Protein AF-A0A7J2SVK0-F1 (afdb_monomer)

Radius of gyration: 18.97 Å; Cα contacts (8 Å, |Δi|>4): 900; chains: 1; bounding box: 49×42×53 Å

Solvent-accessible surface area (backbone atoms only — not comparable to full-atom values): 14070 Å² total; per-residue (Å²): 134,65,89,86,60,82,65,53,47,82,79,39,72,66,38,36,50,38,62,74,46,42,84,60,72,48,79,47,80,38,80,42,81,48,77,46,78,44,65,66,76,54,58,79,72,77,40,63,43,32,45,42,38,37,39,36,33,35,64,59,8,37,37,43,40,37,37,45,41,41,59,31,74,10,74,30,26,35,44,40,36,39,38,39,34,21,42,51,8,40,38,39,37,40,39,39,35,56,30,73,36,91,21,34,31,37,36,29,48,29,37,38,30,23,43,51,8,38,38,22,29,31,40,40,35,40,15,8,45,38,22,34,38,51,32,36,36,40,28,23,34,49,9,40,40,30,35,12,26,32,36,38,14,38,57,80,17,15,31,42,38,37,39,38,38,36,28,61,12,32,50,13,36,38,43,35,40,37,41,26,37,8,31,51,36,1,28,25,37,28,34,30,40,40,37,34,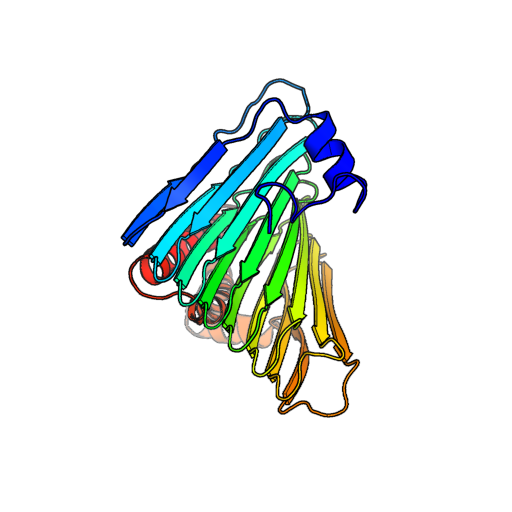35,65,64,15,37,53,17,34,38,39,37,38,20,22,24,34,39,42,68,63,73,29,36,67,43,42,50,60,44,80,45,76,62,45,90,48,59,73,41,80,50,73,43,66,45,80,43,59,83,43,73,64,59,49,48,53,39,34,76,72,72,37,52,71,65,56,32,50,50,53,54,52,46,60,61,42,60,68,23,46,71,33,40,58,76,69,56,32,56,51,47,55,50,53,48,53,54,59,54,50,70,64,61,78,82,114

pLDDT: mean 92.64, std 9.71, range [36.62, 98.88]

Foldseek 3Di:
DDWPPLQPCPPDPLSVVQVVQDPDAAEEEFAAEEEEEAEPDADADQAEAHYEYEYEYAAQHEYEYEYEAEYHQHQEYEEEYEYEYHHLYEYFYEYEYEAAYQHEYEYEYRYEHYALYEYQYEYEYEWHLEYEYEYEYEWAANYEYEAFYEYEYEANTEYAYEYEYEQPAANYEYAYEYEYEFYAQYEYEAEYEYEYDQRHAQYAYEYEYEYEYEHPNGYYYYYYYYHYHYPRYPYDDYYYYYHYCDPVQLVVVVVVVDDSLRSVLVVSVVVQLVRLVSGDDPVSVVSVVSVVVVSVVSNPVD

Sequence (302 aa):
MQPGSLMPAHESRLAAMHYGALGGSTSLIVGGRAYIRASPRAVDCGSVVSRHSVVILEPGAYVDLRVDLEPGSGPLDLSFVELVLGEGSAANVLIGVRAAGPSPSASGLRAALGRGSRLNYALLGSGDRMHRQDDRMVLGPASSLRSGAFLISRRGAGVDRFLGVEHSGEDSSSSASAVGIALDGGYVVVRGLVSIGEGAARSRADFTAGVALLGEGARGHAAPMLEVHTGDVLEARHHSFEAKPGPDQLFYLRSRGLSEPEARDLIITGFAESQLGALEGRLAQEGAGLLRDLVRLIGDDA

Mean predicted aligned error: 4.46 Å

Structure (mmCIF, N/CA/C/O backbone):
data_AF-A0A7J2SVK0-F1
#
_entry.id   AF-A0A7J2SVK0-F1
#
loop_
_atom_site.group_PDB
_atom_site.id
_atom_site.type_symbol
_atom_site.label_atom_id
_atom_site.label_alt_id
_atom_site.label_comp_id
_atom_site.label_asym_id
_atom_site.label_entity_id
_atom_site.label_seq_id
_atom_site.pdbx_PDB_ins_code
_atom_site.Cartn_x
_atom_site.Cartn_y
_atom_site.Cartn_z
_atom_site.occupancy
_atom_site.B_iso_or_equiv
_atom_site.auth_seq_id
_atom_site.auth_comp_id
_atom_site.auth_asym_id
_atom_site.auth_atom_id
_atom_site.pdbx_PDB_model_num
ATOM 1 N N . MET A 1 1 ? 14.635 5.585 -15.565 1.00 49.47 1 MET A N 1
ATOM 2 C CA . MET A 1 1 ? 13.897 6.444 -14.614 1.00 49.47 1 MET A CA 1
ATOM 3 C C . MET A 1 1 ? 14.905 7.001 -13.625 1.00 49.47 1 MET A C 1
ATOM 5 O O . MET A 1 1 ? 15.744 6.220 -13.187 1.00 49.47 1 MET A O 1
ATOM 9 N N . GLN A 1 2 ? 14.921 8.310 -13.357 1.00 43.12 2 GLN A N 1
ATOM 10 C CA . GLN A 1 2 ? 15.881 8.872 -12.397 1.00 43.12 2 GLN A CA 1
ATOM 11 C C . GLN A 1 2 ? 15.367 8.703 -10.953 1.00 43.12 2 GLN A C 1
ATOM 13 O O . GLN A 1 2 ? 14.164 8.826 -10.729 1.00 43.12 2 GLN A O 1
ATOM 18 N N . PRO A 1 3 ? 16.238 8.419 -9.974 1.00 43.88 3 PRO A N 1
ATOM 19 C CA . PRO A 1 3 ? 15.880 8.424 -8.551 1.00 43.88 3 PRO A CA 1
ATOM 20 C C . PRO A 1 3 ? 15.278 9.776 -8.128 1.00 43.88 3 PRO A C 1
ATOM 22 O O . PRO A 1 3 ? 15.819 10.810 -8.520 1.00 43.88 3 PRO A O 1
ATOM 25 N N . GLY A 1 4 ? 14.189 9.794 -7.350 1.00 59.22 4 GLY A N 1
ATOM 26 C CA . GLY A 1 4 ? 13.544 11.040 -6.903 1.00 59.22 4 GLY A CA 1
ATOM 27 C C . GLY A 1 4 ? 12.549 11.645 -7.905 1.00 59.22 4 GLY A C 1
ATOM 28 O O . GLY A 1 4 ? 12.180 12.811 -7.772 1.00 59.22 4 GLY A O 1
ATOM 29 N N . SER A 1 5 ? 12.172 10.901 -8.953 1.00 76.94 5 SER A N 1
ATOM 30 C CA . SER A 1 5 ? 11.273 11.377 -10.021 1.00 76.94 5 SER A CA 1
ATOM 31 C C . SER A 1 5 ? 9.869 10.782 -9.965 1.00 76.94 5 SER A C 1
ATOM 33 O O . SER A 1 5 ? 8.996 11.239 -10.702 1.00 76.94 5 SER A O 1
ATOM 35 N N . LEU A 1 6 ? 9.626 9.792 -9.096 1.00 90.25 6 LEU A N 1
ATOM 36 C CA . LEU A 1 6 ? 8.309 9.156 -8.992 1.00 90.25 6 LEU A CA 1
ATOM 37 C C . LEU A 1 6 ? 7.296 10.005 -8.224 1.00 90.25 6 LEU A C 1
ATOM 39 O O . LEU A 1 6 ? 6.103 9.709 -8.240 1.00 90.25 6 LEU A O 1
ATOM 43 N N . MET A 1 7 ? 7.761 11.054 -7.549 1.00 91.75 7 MET A N 1
ATOM 44 C CA . MET A 1 7 ? 6.925 11.983 -6.807 1.00 91.75 7 MET A CA 1
ATOM 45 C C . MET A 1 7 ? 7.240 13.426 -7.215 1.00 91.75 7 MET A C 1
ATOM 47 O O . MET A 1 7 ? 8.021 14.110 -6.562 1.00 91.75 7 MET A O 1
ATOM 51 N N . PRO A 1 8 ? 6.654 13.945 -8.304 1.00 91.31 8 PRO A N 1
ATOM 52 C CA . PRO A 1 8 ? 6.882 15.329 -8.695 1.00 91.31 8 PRO A CA 1
ATOM 53 C C . PRO A 1 8 ? 6.373 16.298 -7.621 1.00 91.31 8 PRO A C 1
ATOM 55 O O . PRO A 1 8 ? 5.230 16.200 -7.182 1.00 91.31 8 PRO A O 1
ATOM 58 N N . ALA A 1 9 ? 7.167 17.304 -7.242 1.00 91.50 9 ALA A N 1
ATOM 59 C CA . ALA A 1 9 ? 6.783 18.260 -6.192 1.00 91.50 9 ALA A CA 1
ATOM 60 C C . ALA A 1 9 ? 5.474 19.026 -6.480 1.00 91.50 9 ALA A C 1
ATOM 62 O O . ALA A 1 9 ? 4.827 19.519 -5.562 1.00 91.50 9 ALA A O 1
ATOM 63 N N . HIS A 1 10 ? 5.075 19.123 -7.749 1.00 91.62 10 HIS A N 1
ATOM 64 C CA . HIS A 1 10 ? 3.868 19.820 -8.186 1.00 91.62 10 HIS A CA 1
ATOM 65 C C . HIS A 1 10 ? 2.644 18.901 -8.346 1.00 91.62 10 HIS A C 1
ATOM 67 O O . HIS A 1 10 ? 1.576 19.403 -8.689 1.00 91.62 10 HIS A O 1
ATOM 73 N N . GLU A 1 11 ? 2.756 17.588 -8.094 1.00 92.31 11 GLU A N 1
ATOM 74 C CA . GLU A 1 11 ? 1.623 16.657 -8.260 1.00 92.31 11 GLU A CA 1
ATOM 75 C C . GLU A 1 11 ? 0.474 16.964 -7.28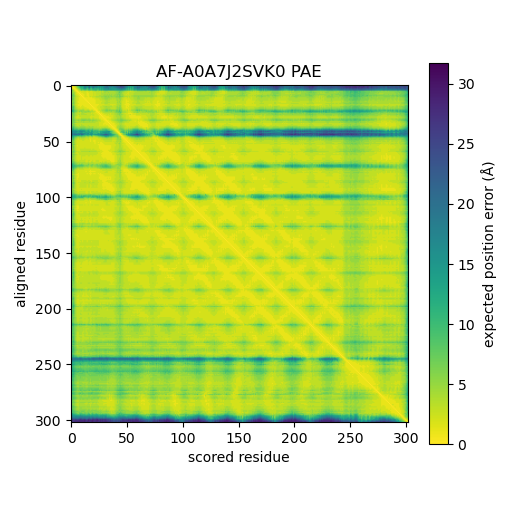5 1.00 92.31 11 GLU A C 1
ATOM 77 O O . GLU A 1 11 ? -0.697 16.727 -7.574 1.00 92.31 11 GLU A O 1
ATOM 82 N N . SER A 1 12 ? 0.805 17.472 -6.094 1.00 93.69 12 SER A N 1
ATOM 83 C CA . SER A 1 12 ? -0.162 17.740 -5.036 1.00 93.69 12 SER A CA 1
ATOM 84 C C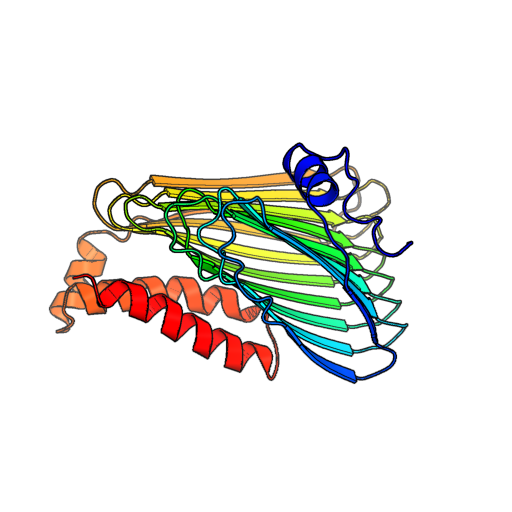 . SER A 1 12 ? 0.390 18.713 -3.999 1.00 93.69 12 SER A C 1
ATOM 86 O O . SER A 1 12 ? 1.597 18.915 -3.873 1.00 93.69 12 SER A O 1
ATOM 88 N N . ARG A 1 13 ? -0.506 19.271 -3.177 1.00 94.00 13 ARG A N 1
ATOM 89 C CA . ARG A 1 13 ? -0.111 20.083 -2.015 1.00 94.00 13 ARG A CA 1
ATOM 90 C C . ARG A 1 13 ? 0.726 19.289 -1.009 1.00 94.00 13 ARG A C 1
ATOM 92 O O . ARG A 1 13 ? 1.631 19.861 -0.415 1.00 94.00 13 ARG A O 1
ATOM 99 N N . LEU A 1 14 ? 0.444 17.991 -0.841 1.00 93.25 14 LEU A N 1
ATOM 100 C CA . LEU A 1 14 ? 1.225 17.112 0.035 1.00 93.25 14 LEU A CA 1
ATOM 101 C C . LEU A 1 14 ? 2.644 16.927 -0.494 1.00 93.25 14 LEU A C 1
ATOM 103 O O . LEU A 1 14 ? 3.584 17.040 0.281 1.00 93.25 14 LEU A O 1
ATOM 107 N N . ALA A 1 15 ? 2.811 16.723 -1.803 1.00 94.25 15 ALA A N 1
ATOM 108 C CA . ALA A 1 15 ? 4.136 16.621 -2.403 1.00 94.25 15 ALA A CA 1
ATOM 109 C C . ALA A 1 15 ? 4.916 17.938 -2.304 1.00 94.25 15 ALA A C 1
ATOM 111 O O . ALA A 1 15 ? 6.078 17.938 -1.904 1.00 94.25 15 ALA A O 1
ATOM 112 N N . ALA A 1 16 ? 4.266 19.072 -2.570 1.00 94.88 16 ALA A N 1
ATOM 113 C CA . ALA A 1 16 ? 4.894 20.380 -2.419 1.00 94.88 16 ALA A CA 1
ATOM 114 C C . ALA A 1 16 ? 5.358 20.630 -0.971 1.00 94.88 16 ALA A C 1
ATOM 116 O O . ALA A 1 16 ? 6.486 21.067 -0.751 1.00 94.88 16 ALA A O 1
ATOM 117 N N . MET A 1 17 ? 4.517 20.308 0.021 1.00 94.06 17 MET A N 1
ATOM 118 C CA . MET A 1 17 ? 4.878 20.395 1.442 1.00 94.06 17 MET A CA 1
ATOM 119 C C . MET A 1 17 ? 5.993 19.419 1.816 1.00 94.06 17 MET A C 1
ATOM 121 O O . MET A 1 17 ? 6.906 19.801 2.543 1.00 94.06 17 MET A O 1
ATOM 125 N N . HIS A 1 18 ? 5.939 18.190 1.297 1.00 94.81 18 HIS A N 1
ATOM 126 C CA . HIS A 1 18 ? 6.952 17.160 1.509 1.00 94.81 18 HIS A CA 1
ATOM 127 C C . HIS A 1 18 ? 8.336 17.676 1.134 1.00 94.81 18 HIS A C 1
ATOM 129 O O . HIS A 1 18 ? 9.215 17.702 1.992 1.00 94.81 18 HIS A O 1
ATOM 135 N N . TYR A 1 19 ? 8.512 18.163 -0.097 1.00 94.31 19 TYR A N 1
ATOM 136 C CA . TYR A 1 19 ? 9.797 18.705 -0.548 1.00 94.31 19 TYR A CA 1
ATOM 137 C C . TYR A 1 19 ? 10.150 20.042 0.107 1.00 94.31 19 TYR A C 1
ATOM 139 O O . TYR A 1 19 ? 11.323 20.286 0.372 1.00 94.31 19 TYR A O 1
ATOM 147 N N . GLY A 1 20 ? 9.163 20.888 0.418 1.00 93.25 20 GLY A N 1
ATOM 148 C CA . GLY A 1 20 ? 9.396 22.159 1.110 1.00 93.25 20 GLY A CA 1
ATOM 149 C C . GLY A 1 20 ? 9.924 21.997 2.540 1.00 93.25 20 GLY A C 1
ATOM 150 O O . GLY A 1 20 ? 10.677 22.847 3.008 1.00 93.25 20 GLY A O 1
ATOM 151 N N . ALA A 1 21 ? 9.557 20.908 3.222 1.00 92.38 21 ALA A N 1
ATOM 152 C CA . ALA A 1 21 ? 10.019 20.578 4.572 1.00 92.38 21 ALA A CA 1
ATOM 153 C C . ALA A 1 21 ? 11.164 19.545 4.598 1.00 92.38 21 ALA A C 1
ATOM 155 O O . ALA A 1 21 ? 11.631 19.173 5.676 1.00 92.38 21 ALA A O 1
ATOM 156 N N . LEU A 1 22 ? 11.605 19.044 3.439 1.00 91.94 22 LEU A N 1
ATOM 157 C CA . LEU A 1 22 ? 12.588 17.967 3.362 1.00 91.94 22 LEU A CA 1
ATOM 158 C C . LEU A 1 22 ? 13.991 18.478 3.713 1.00 91.94 22 LEU A C 1
ATOM 160 O O . LEU A 1 22 ? 14.597 19.230 2.955 1.00 91.94 22 LEU A O 1
ATOM 164 N N . GLY A 1 23 ? 14.537 18.018 4.840 1.00 85.94 23 GLY A N 1
ATOM 165 C CA . GLY A 1 23 ? 15.914 18.335 5.243 1.00 85.94 23 GLY A CA 1
ATOM 166 C C . GLY A 1 23 ? 16.987 17.498 4.535 1.00 85.94 23 GLY A C 1
ATOM 167 O O . GLY A 1 23 ? 18.150 17.889 4.498 1.00 85.94 23 GLY A O 1
ATOM 168 N N . GLY A 1 24 ? 16.614 16.346 3.973 1.00 86.19 24 GLY A N 1
ATOM 169 C CA . GLY A 1 24 ? 17.518 15.435 3.272 1.00 86.19 24 GLY A CA 1
ATOM 170 C C . GLY A 1 24 ? 16.822 14.145 2.842 1.00 86.19 24 GLY A C 1
ATOM 171 O O . GLY A 1 24 ? 15.715 13.848 3.289 1.00 86.19 24 GLY A O 1
ATOM 172 N N . SER A 1 25 ? 17.472 13.372 1.972 1.00 88.94 25 SER A N 1
ATOM 173 C CA . SER A 1 25 ? 16.984 12.069 1.510 1.00 88.94 25 SER A CA 1
ATOM 174 C C . SER A 1 25 ? 18.019 10.970 1.742 1.00 88.94 25 SER A C 1
ATOM 176 O O . SER A 1 25 ? 19.213 11.236 1.877 1.00 88.94 25 SER A O 1
ATOM 178 N N . THR A 1 26 ? 17.549 9.728 1.818 1.00 91.62 26 THR A N 1
ATOM 179 C CA . THR A 1 26 ? 18.402 8.534 1.900 1.00 91.62 26 THR A CA 1
ATOM 180 C C . THR A 1 26 ? 18.229 7.708 0.637 1.00 91.62 26 THR A C 1
ATOM 182 O O . THR A 1 26 ? 17.101 7.375 0.295 1.00 91.62 26 THR A O 1
ATOM 185 N N . SER A 1 27 ? 19.322 7.333 -0.026 1.00 92.75 27 SER A N 1
ATOM 186 C CA . SER A 1 27 ? 19.281 6.512 -1.242 1.00 92.75 27 SER A CA 1
ATOM 187 C C . SER A 1 27 ? 20.061 5.215 -1.055 1.00 92.75 27 SER A C 1
ATOM 189 O O . SER A 1 27 ? 21.186 5.235 -0.558 1.00 92.75 27 SER A O 1
ATOM 191 N N . LEU A 1 28 ? 19.475 4.093 -1.469 1.00 94.94 28 LEU A N 1
ATOM 192 C CA . LEU A 1 28 ? 20.056 2.754 -1.386 1.00 94.94 28 LEU A CA 1
ATOM 193 C C . LEU A 1 28 ? 19.988 2.077 -2.756 1.00 94.94 28 LEU A C 1
ATOM 195 O O . LEU A 1 28 ? 18.940 2.080 -3.398 1.00 94.94 28 LEU A O 1
ATOM 199 N N . ILE A 1 29 ? 21.095 1.469 -3.181 1.00 96.94 29 ILE A N 1
ATOM 200 C CA . ILE A 1 29 ? 21.173 0.655 -4.400 1.00 96.94 29 ILE A CA 1
ATOM 201 C C . ILE A 1 29 ? 21.422 -0.794 -3.984 1.00 96.94 29 ILE A C 1
ATOM 203 O O . ILE A 1 29 ? 22.321 -1.071 -3.189 1.00 96.94 29 ILE A O 1
ATOM 207 N N . VAL A 1 30 ? 20.615 -1.714 -4.504 1.00 97.94 30 VAL A N 1
ATOM 208 C CA . VAL A 1 30 ? 20.652 -3.143 -4.187 1.00 97.94 30 VAL A CA 1
ATOM 209 C C . VAL A 1 30 ? 21.006 -3.920 -5.452 1.00 97.94 30 VAL A C 1
ATOM 211 O O . VAL A 1 30 ? 20.183 -4.034 -6.356 1.00 97.94 30 VAL A O 1
ATOM 214 N N . GLY A 1 31 ? 22.220 -4.477 -5.492 1.00 97.56 31 GLY A N 1
ATOM 215 C CA . GLY A 1 31 ? 22.726 -5.277 -6.621 1.00 97.56 31 GLY A CA 1
ATOM 216 C C . GLY A 1 31 ? 22.557 -6.793 -6.492 1.00 97.56 31 GLY A C 1
ATOM 217 O O . GLY A 1 31 ? 22.979 -7.556 -7.354 1.00 97.56 31 GLY A O 1
ATOM 218 N N . GLY A 1 32 ? 21.977 -7.264 -5.389 1.00 97.06 32 GLY A N 1
ATOM 219 C CA . GLY A 1 32 ? 21.853 -8.688 -5.081 1.00 97.06 32 GLY A CA 1
ATOM 220 C C . GLY A 1 32 ? 20.608 -8.969 -4.256 1.00 97.06 32 GLY A C 1
ATOM 221 O O . GLY A 1 32 ? 19.549 -8.413 -4.525 1.00 97.06 32 GLY A O 1
ATOM 222 N N . ARG A 1 33 ? 20.723 -9.822 -3.234 1.00 97.88 33 ARG A N 1
ATOM 223 C CA . ARG A 1 33 ? 19.636 -10.066 -2.276 1.00 97.88 33 ARG A CA 1
ATOM 224 C C . ARG A 1 33 ? 19.876 -9.267 -1.002 1.00 97.88 33 ARG A C 1
ATOM 226 O O . ARG A 1 33 ? 20.946 -9.392 -0.411 1.00 97.88 33 ARG A O 1
ATOM 233 N N . ALA A 1 34 ? 18.884 -8.509 -0.551 1.00 97.88 34 ALA A N 1
ATOM 234 C CA . ALA A 1 34 ? 18.957 -7.768 0.705 1.00 97.88 34 ALA A CA 1
ATOM 235 C C . ALA A 1 34 ? 17.687 -7.930 1.548 1.00 97.88 34 ALA A C 1
ATOM 237 O O . ALA A 1 34 ? 16.590 -8.122 1.027 1.00 97.88 34 ALA A O 1
ATOM 238 N N . TYR A 1 35 ? 17.855 -7.818 2.864 1.00 97.75 35 TYR A N 1
ATOM 239 C CA . TYR A 1 35 ? 16.774 -7.548 3.806 1.00 97.75 35 TYR A CA 1
ATOM 240 C C . TYR A 1 35 ? 17.050 -6.187 4.438 1.00 97.75 35 TYR A C 1
ATOM 242 O O . TYR A 1 35 ? 18.121 -5.979 5.010 1.00 97.75 35 TYR A O 1
ATOM 250 N N . ILE A 1 36 ? 16.104 -5.264 4.310 1.00 97.12 36 ILE A N 1
ATOM 251 C CA . ILE A 1 36 ? 16.220 -3.897 4.808 1.00 97.12 36 ILE A CA 1
ATOM 252 C C . ILE A 1 36 ? 15.057 -3.652 5.756 1.00 97.12 36 ILE A C 1
ATOM 254 O O . ILE A 1 36 ? 13.899 -3.776 5.369 1.00 97.12 36 ILE A O 1
ATOM 258 N N . ARG A 1 37 ? 15.367 -3.259 6.991 1.00 95.94 37 ARG A N 1
ATOM 259 C CA . ARG A 1 37 ? 14.379 -2.764 7.945 1.00 95.94 37 ARG A CA 1
ATOM 260 C C . ARG A 1 37 ? 14.678 -1.307 8.262 1.00 95.94 37 ARG A C 1
ATOM 262 O O . ARG A 1 37 ? 15.739 -0.997 8.798 1.00 95.94 37 ARG A O 1
ATOM 269 N N . ALA A 1 38 ? 13.742 -0.432 7.929 1.00 93.25 38 ALA A N 1
ATOM 270 C CA . ALA A 1 38 ? 13.796 0.987 8.223 1.00 93.25 38 ALA A CA 1
ATOM 271 C C . ALA A 1 38 ? 12.752 1.334 9.288 1.00 93.25 38 ALA A C 1
ATOM 273 O O . ALA A 1 38 ? 11.587 0.964 9.179 1.00 93.25 38 ALA A O 1
ATOM 274 N N . SER A 1 39 ? 13.171 2.076 10.306 1.00 90.56 39 SER A N 1
ATOM 275 C CA . SER A 1 39 ? 12.283 2.605 11.343 1.00 90.56 39 SER A CA 1
ATOM 276 C C . SER A 1 39 ? 12.615 4.082 11.539 1.00 90.56 39 SER A C 1
ATOM 278 O O . SER A 1 39 ? 13.350 4.429 12.470 1.00 90.56 39 SER A O 1
ATOM 280 N N . PRO A 1 40 ? 12.213 4.956 10.595 1.00 80.31 40 PRO A N 1
ATOM 281 C CA . PRO A 1 40 ? 12.472 6.382 10.713 1.00 80.31 40 PRO A CA 1
ATOM 282 C C . PRO A 1 40 ? 11.895 6.904 12.030 1.00 80.31 40 PRO A C 1
ATOM 284 O O . PRO A 1 40 ? 10.706 6.765 12.296 1.00 80.31 40 PRO A O 1
ATOM 287 N N . ARG A 1 41 ? 12.750 7.496 12.868 1.00 71.50 41 ARG A N 1
ATOM 288 C CA . ARG A 1 41 ? 12.341 7.969 14.195 1.00 71.50 41 ARG A CA 1
ATOM 289 C C . ARG A 1 41 ? 11.367 9.137 14.082 1.00 71.50 41 ARG A C 1
ATOM 291 O O . ARG A 1 41 ? 11.616 10.063 13.302 1.00 71.50 41 ARG A O 1
ATOM 298 N N . ALA A 1 42 ? 10.321 9.121 14.906 1.00 68.44 42 ALA A N 1
ATOM 299 C CA . ALA A 1 42 ? 9.510 10.294 15.211 1.00 68.44 42 ALA A CA 1
ATOM 300 C C . ALA A 1 42 ? 10.415 11.449 15.674 1.00 68.44 42 ALA A C 1
ATOM 302 O O . ALA A 1 42 ? 11.385 11.227 16.405 1.00 68.44 42 ALA A O 1
ATOM 303 N N . VAL A 1 43 ? 10.129 12.669 15.219 1.00 67.19 43 VAL A N 1
ATOM 304 C CA . VAL A 1 43 ? 10.825 13.872 15.689 1.00 67.19 43 VAL A CA 1
ATOM 305 C C . VAL A 1 43 ? 9.785 14.801 16.299 1.00 67.19 43 VAL A C 1
ATOM 307 O O . VAL A 1 43 ? 8.986 15.403 15.587 1.00 67.19 43 VAL A O 1
ATOM 310 N N . ASP A 1 44 ? 9.810 14.930 17.621 1.00 65.69 44 ASP A N 1
ATOM 311 C CA . ASP A 1 44 ? 8.919 15.830 18.350 1.00 65.69 44 ASP A CA 1
ATOM 312 C C . ASP A 1 44 ? 9.592 17.197 18.497 1.00 65.69 44 ASP A C 1
ATOM 314 O O . ASP A 1 44 ? 10.176 17.527 19.527 1.00 65.69 44 ASP A O 1
ATOM 318 N N . CYS A 1 45 ? 9.580 17.989 17.423 1.00 64.31 45 CYS A N 1
ATOM 319 C CA . CYS A 1 45 ? 10.252 19.296 17.389 1.00 64.31 45 CYS A CA 1
ATOM 320 C C . CYS A 1 45 ? 9.317 20.491 17.143 1.00 64.31 45 CYS A C 1
ATOM 322 O O . CYS A 1 45 ? 9.787 21.598 16.894 1.00 64.31 45 CYS A O 1
ATOM 324 N N . GLY A 1 46 ? 7.994 20.307 17.226 1.00 76.75 46 GLY A N 1
ATOM 325 C CA . GLY A 1 46 ? 7.025 21.391 17.011 1.00 76.75 46 GLY A CA 1
ATOM 326 C C . GLY A 1 46 ? 6.982 21.934 15.574 1.00 76.75 46 GLY A C 1
ATOM 327 O O . GLY A 1 46 ? 6.302 22.926 15.320 1.00 76.75 46 GLY A O 1
ATOM 328 N N . SER A 1 47 ? 7.669 21.290 14.626 1.00 84.94 47 SER A N 1
ATOM 329 C CA . SER A 1 47 ? 7.692 21.642 13.204 1.00 84.94 47 SER A CA 1
ATOM 330 C C . SER A 1 47 ? 7.230 20.480 12.321 1.00 84.94 47 SER A C 1
ATOM 332 O O . SER A 1 47 ? 7.039 19.355 12.784 1.00 84.94 47 SER A O 1
ATOM 334 N N . VAL A 1 48 ? 6.997 20.769 11.038 1.00 90.50 48 VAL A N 1
ATOM 335 C CA . VAL A 1 48 ? 6.700 19.733 10.044 1.00 90.50 48 VAL A CA 1
ATOM 336 C C . VAL A 1 48 ? 7.925 18.840 9.882 1.00 90.50 48 VAL A C 1
ATOM 338 O O . VAL A 1 48 ? 9.030 19.340 9.669 1.00 90.50 48 VAL A O 1
ATOM 341 N N . VAL A 1 49 ? 7.716 17.529 9.945 1.00 90.56 49 VAL A N 1
ATOM 342 C CA . VAL A 1 49 ? 8.758 16.529 9.712 1.00 90.56 49 VAL A CA 1
ATOM 343 C C . VAL A 1 49 ? 8.532 15.900 8.347 1.00 90.56 49 VAL A C 1
ATOM 345 O O . VAL A 1 49 ? 7.411 15.537 8.010 1.00 90.56 49 VAL A O 1
ATOM 348 N N . SER A 1 50 ? 9.595 15.772 7.556 1.00 92.88 50 SER A N 1
ATOM 349 C CA . SER A 1 50 ? 9.540 15.193 6.216 1.00 92.88 50 SER A CA 1
ATOM 350 C C . SER A 1 50 ? 10.723 14.261 5.984 1.00 92.88 50 SER A C 1
ATOM 352 O O . SER A 1 50 ? 11.872 14.621 6.255 1.00 92.88 50 SER A O 1
ATOM 354 N N . ARG A 1 51 ? 10.442 13.041 5.514 1.00 93.00 51 ARG A N 1
ATOM 355 C CA . ARG A 1 51 ? 11.433 11.984 5.282 1.00 93.00 51 ARG A CA 1
ATOM 356 C C . ARG A 1 51 ? 11.239 11.379 3.903 1.00 93.00 51 ARG A C 1
ATOM 358 O O . ARG A 1 51 ? 10.132 10.995 3.537 1.00 93.00 51 ARG A O 1
ATOM 365 N N . HIS A 1 52 ? 12.326 11.275 3.148 1.00 94.12 52 HIS A N 1
ATOM 366 C CA . HIS A 1 52 ? 12.305 10.726 1.799 1.00 94.12 52 HIS A CA 1
ATOM 367 C C . HIS A 1 52 ? 13.394 9.667 1.649 1.00 94.12 52 HIS A C 1
ATOM 369 O O . HIS A 1 52 ? 14.572 9.943 1.891 1.00 94.12 52 HIS A O 1
ATOM 375 N N . SER A 1 53 ? 13.000 8.459 1.262 1.00 94.25 53 SER A N 1
ATOM 376 C CA . SER A 1 53 ? 13.925 7.359 0.989 1.00 94.25 53 SER A CA 1
ATOM 377 C C . SER A 1 53 ? 13.765 6.880 -0.444 1.00 94.25 53 SER A C 1
ATOM 379 O O . SER A 1 53 ? 12.646 6.790 -0.931 1.00 94.25 53 SER A O 1
ATOM 381 N N . VAL A 1 54 ? 14.863 6.535 -1.104 1.00 95.75 54 VAL A N 1
ATOM 382 C CA . VAL A 1 54 ? 14.866 5.969 -2.453 1.00 95.75 54 VAL A CA 1
ATOM 383 C C . VAL A 1 54 ? 15.600 4.638 -2.426 1.00 95.75 54 VAL A C 1
ATOM 385 O O . VAL A 1 54 ? 16.742 4.557 -1.979 1.00 95.75 54 VAL A O 1
ATOM 388 N N . VAL A 1 55 ? 14.953 3.582 -2.899 1.00 97.00 55 VAL A N 1
ATOM 389 C CA . VAL A 1 55 ? 15.519 2.236 -3.000 1.00 97.00 55 VAL A CA 1
ATOM 390 C C . VAL A 1 55 ? 15.511 1.825 -4.463 1.00 97.00 55 VAL A C 1
ATOM 392 O O . VAL A 1 55 ? 14.473 1.850 -5.120 1.00 97.00 55 VAL A O 1
ATOM 395 N N . ILE A 1 56 ? 16.673 1.456 -4.988 1.00 97.75 56 ILE A N 1
ATOM 396 C CA . ILE A 1 56 ? 16.859 1.090 -6.391 1.00 97.75 56 ILE A CA 1
ATOM 397 C C . ILE A 1 56 ? 17.374 -0.339 -6.436 1.00 97.75 56 ILE A C 1
ATOM 399 O O . ILE A 1 56 ? 18.415 -0.643 -5.857 1.00 97.75 56 ILE A O 1
ATOM 403 N N . LEU A 1 57 ? 16.655 -1.211 -7.127 1.00 98.38 57 LEU A N 1
ATOM 404 C CA . LEU A 1 57 ? 17.085 -2.574 -7.400 1.00 98.38 57 LEU A CA 1
ATOM 405 C C . LEU A 1 57 ? 17.721 -2.614 -8.783 1.00 98.38 57 LEU A C 1
ATOM 407 O O . LEU A 1 57 ? 17.104 -2.214 -9.772 1.00 98.38 57 LEU A O 1
ATOM 411 N N . GLU A 1 58 ? 18.948 -3.115 -8.856 1.00 98.31 58 GLU A N 1
ATOM 412 C CA . GLU A 1 58 ? 19.582 -3.432 -10.133 1.00 98.31 58 GLU A CA 1
ATOM 413 C C . GLU A 1 58 ? 18.857 -4.611 -10.816 1.00 98.31 58 GLU A C 1
ATOM 415 O O . GLU A 1 58 ? 18.063 -5.315 -10.177 1.00 98.31 58 GLU A O 1
ATOM 420 N N . PRO A 1 59 ? 19.083 -4.847 -12.122 1.00 98.44 59 PRO A N 1
ATOM 421 C CA . PRO A 1 59 ? 18.468 -5.970 -12.819 1.00 98.44 59 PRO A CA 1
ATOM 422 C C . PRO A 1 59 ? 18.685 -7.308 -12.097 1.00 98.44 59 PRO A C 1
ATOM 424 O O . PRO A 1 59 ? 19.796 -7.638 -11.686 1.00 98.44 59 PRO A O 1
ATOM 427 N N . GLY A 1 60 ? 17.609 -8.077 -11.926 1.00 98.25 60 GLY A N 1
ATOM 428 C CA . GLY A 1 60 ? 17.619 -9.373 -11.240 1.00 98.25 60 GLY A CA 1
ATOM 429 C C . GLY A 1 60 ? 17.817 -9.330 -9.716 1.00 98.25 60 GLY A C 1
ATOM 430 O O . GLY A 1 60 ? 17.838 -10.390 -9.087 1.00 98.25 60 GLY A O 1
ATOM 431 N N . ALA A 1 61 ? 17.945 -8.149 -9.102 1.00 98.69 61 ALA A N 1
ATOM 432 C CA . ALA A 1 61 ? 18.090 -8.018 -7.654 1.00 98.69 61 ALA A CA 1
ATOM 433 C C . ALA A 1 61 ? 16.799 -8.380 -6.895 1.00 98.69 61 ALA A C 1
ATOM 435 O O . ALA A 1 61 ? 15.698 -8.403 -7.450 1.00 98.69 61 ALA A O 1
ATOM 436 N N . TYR A 1 62 ? 16.937 -8.646 -5.596 1.00 98.56 62 TYR A N 1
ATOM 437 C CA . TYR A 1 62 ? 15.835 -8.975 -4.697 1.00 98.56 62 TYR A CA 1
ATOM 438 C C . TYR A 1 62 ? 15.918 -8.182 -3.391 1.00 98.56 62 TYR A C 1
ATOM 440 O O . TYR A 1 62 ? 16.981 -8.135 -2.765 1.00 98.56 62 TYR A O 1
ATOM 448 N N . VAL A 1 63 ? 14.790 -7.651 -2.909 1.00 98.50 63 VAL A N 1
ATOM 449 C CA . VAL A 1 63 ? 14.713 -7.049 -1.569 1.00 98.50 63 VAL A CA 1
ATOM 450 C C . VAL A 1 63 ? 13.489 -7.518 -0.785 1.00 98.50 63 VAL A C 1
ATOM 452 O O . VAL A 1 63 ? 12.374 -7.512 -1.298 1.00 98.50 63 VAL A O 1
ATOM 455 N N . ASP A 1 64 ? 13.696 -7.868 0.483 1.00 98.62 64 ASP A N 1
ATOM 456 C CA . ASP A 1 64 ? 12.654 -7.787 1.508 1.00 98.62 64 ASP A CA 1
ATOM 457 C C . ASP A 1 64 ? 12.811 -6.426 2.212 1.00 98.62 64 ASP A C 1
ATOM 459 O O . ASP A 1 64 ? 13.812 -6.198 2.896 1.00 98.62 64 ASP A O 1
ATOM 463 N N . LEU A 1 65 ? 11.857 -5.511 2.038 1.00 98.38 65 LEU A N 1
ATOM 464 C CA . LEU A 1 65 ? 11.870 -4.173 2.635 1.00 98.38 65 LEU A CA 1
ATOM 465 C C . LEU A 1 65 ? 10.754 -4.038 3.672 1.00 98.38 65 LEU A C 1
ATOM 467 O O . LEU A 1 65 ? 9.572 -4.075 3.339 1.00 98.38 65 LEU A O 1
ATOM 471 N N . ARG A 1 66 ? 11.127 -3.810 4.928 1.00 97.88 66 ARG A N 1
ATOM 472 C CA . ARG A 1 66 ? 10.203 -3.444 5.997 1.00 97.88 66 ARG A CA 1
ATOM 473 C C . ARG A 1 66 ? 10.383 -1.986 6.385 1.00 97.88 66 ARG A C 1
ATOM 475 O O . ARG A 1 66 ? 11.499 -1.570 6.686 1.00 97.88 66 ARG A O 1
ATOM 482 N N . VAL A 1 67 ? 9.287 -1.239 6.446 1.00 97.31 67 VAL A N 1
ATOM 483 C CA . VAL A 1 67 ? 9.270 0.136 6.952 1.00 97.31 67 VAL A CA 1
ATOM 484 C C . VAL A 1 67 ? 8.276 0.225 8.104 1.00 97.31 67 VAL A C 1
ATOM 486 O O . VAL A 1 67 ? 7.087 0.009 7.905 1.00 97.31 67 VAL A O 1
ATOM 489 N N . ASP A 1 68 ? 8.761 0.523 9.306 1.00 95.44 68 ASP A N 1
ATOM 490 C CA . ASP A 1 68 ? 7.927 0.766 10.485 1.00 95.44 68 ASP A CA 1
ATOM 491 C C . ASP A 1 68 ? 7.832 2.288 10.709 1.00 95.44 68 ASP A C 1
ATOM 493 O O . ASP A 1 68 ? 8.834 2.936 11.021 1.00 95.44 68 ASP A O 1
ATOM 497 N N . LEU A 1 69 ? 6.646 2.863 10.513 1.00 93.50 69 LEU A N 1
ATOM 498 C CA . LEU A 1 69 ? 6.358 4.288 10.651 1.00 93.50 69 LEU A CA 1
ATOM 499 C C . LEU A 1 69 ? 5.581 4.559 11.938 1.00 93.50 69 LEU A C 1
ATOM 501 O O . LEU A 1 69 ? 4.506 4.002 12.159 1.00 93.50 69 LEU A O 1
ATOM 505 N N . GLU A 1 70 ? 6.100 5.477 12.745 1.00 91.81 70 GLU A N 1
ATOM 506 C CA . GLU A 1 70 ? 5.436 6.010 13.935 1.00 91.81 70 GLU A CA 1
ATOM 507 C C . GLU A 1 70 ? 5.451 7.541 13.818 1.00 91.81 70 GLU A C 1
ATOM 509 O O . GLU A 1 70 ? 6.481 8.164 14.093 1.00 91.81 70 GLU A O 1
ATOM 514 N N . PRO A 1 71 ? 4.369 8.156 13.300 1.00 89.56 71 PRO A N 1
ATOM 515 C CA . PRO A 1 71 ? 4.287 9.605 13.147 1.00 89.56 71 PRO A CA 1
ATOM 516 C C . PRO A 1 71 ? 4.492 10.349 14.473 1.00 89.56 71 PRO A C 1
ATOM 518 O O . PRO A 1 71 ? 3.934 9.957 15.499 1.00 89.56 71 PRO A O 1
ATOM 521 N N . GLY A 1 72 ? 5.278 11.431 14.446 1.00 85.69 72 GLY A N 1
ATOM 522 C CA . GLY A 1 72 ? 5.521 12.271 15.626 1.00 85.69 72 GLY A CA 1
ATOM 523 C C . GLY A 1 72 ? 4.346 13.181 16.002 1.00 85.69 72 GLY A C 1
ATOM 524 O O . GLY A 1 72 ? 3.340 13.269 15.297 1.00 85.69 72 GLY A O 1
ATOM 525 N N . SER A 1 73 ? 4.489 13.920 17.104 1.00 82.50 73 SER A N 1
ATOM 526 C CA . SER A 1 73 ? 3.446 14.822 17.619 1.00 82.50 73 SER A CA 1
ATOM 527 C C . SER A 1 73 ? 3.513 16.252 17.061 1.00 82.50 73 SER A C 1
ATOM 529 O O . SER A 1 73 ? 2.806 17.139 17.544 1.00 82.50 73 SER A O 1
ATOM 531 N N . GLY A 1 74 ? 4.383 16.517 16.080 1.00 86.44 74 GLY A N 1
ATOM 532 C CA . GLY A 1 74 ? 4.489 17.813 15.398 1.00 86.44 74 GLY A CA 1
ATOM 533 C C . GLY A 1 74 ? 3.234 18.171 14.583 1.00 86.44 74 GLY A C 1
ATOM 534 O O . GLY A 1 74 ? 2.307 17.375 14.504 1.00 86.44 74 GLY A O 1
ATOM 535 N N . PRO A 1 75 ? 3.156 19.356 13.953 1.00 91.31 75 PRO A N 1
ATOM 536 C CA . PRO A 1 75 ? 1.992 19.782 13.166 1.00 91.31 75 PRO A CA 1
ATOM 537 C C . PRO A 1 75 ? 1.656 18.886 11.960 1.00 91.31 75 PRO A C 1
ATOM 539 O O . PRO A 1 75 ? 0.499 18.870 11.535 1.00 91.31 75 PRO A O 1
ATOM 542 N N . LEU A 1 76 ? 2.648 18.196 11.386 1.00 92.50 76 LEU A N 1
ATOM 543 C CA . LEU A 1 76 ? 2.493 17.256 10.272 1.00 92.50 76 LEU A CA 1
ATOM 544 C C . LEU A 1 76 ? 3.742 16.368 10.168 1.00 92.50 76 LEU A C 1
ATOM 546 O O . LEU A 1 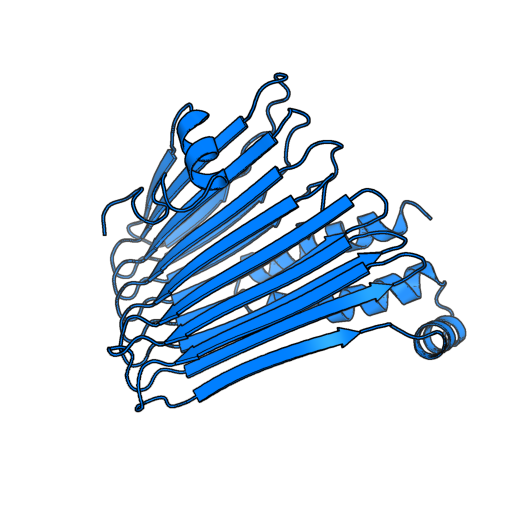76 ? 4.859 16.889 10.204 1.00 92.50 76 LEU A O 1
ATOM 550 N N . ASP A 1 77 ? 3.556 15.061 9.993 1.00 93.44 77 ASP A N 1
ATOM 551 C CA . ASP A 1 77 ? 4.634 14.106 9.694 1.00 93.44 77 ASP A CA 1
ATOM 552 C C . ASP A 1 77 ? 4.439 13.521 8.283 1.00 93.44 77 ASP A C 1
ATOM 554 O O . ASP A 1 77 ? 3.351 13.050 7.946 1.00 93.44 77 ASP A O 1
ATOM 558 N N . LEU A 1 78 ? 5.474 13.607 7.446 1.00 94.62 78 LEU A N 1
ATOM 559 C CA . LEU A 1 78 ? 5.499 13.149 6.059 1.00 94.62 78 LEU A CA 1
ATOM 560 C C . LEU A 1 78 ? 6.606 12.107 5.868 1.00 94.62 78 LEU A C 1
ATOM 562 O O . LEU A 1 78 ? 7.767 12.345 6.216 1.00 94.62 78 LEU A O 1
ATOM 566 N N . SER A 1 79 ? 6.274 10.960 5.275 1.00 94.94 79 SER A N 1
ATOM 567 C CA . SER A 1 79 ? 7.243 9.887 5.026 1.00 94.94 79 SER A CA 1
ATOM 568 C C . SER A 1 79 ? 6.984 9.171 3.703 1.00 94.94 79 SER A C 1
ATOM 570 O O . SER A 1 79 ? 6.010 8.435 3.560 1.00 94.94 79 SER A O 1
ATOM 572 N N . PHE A 1 80 ? 7.871 9.357 2.729 1.00 96.38 80 PHE A N 1
ATOM 573 C CA . PHE A 1 80 ? 7.723 8.779 1.394 1.00 96.38 80 PHE A CA 1
ATOM 574 C C . PHE A 1 80 ? 8.908 7.892 1.025 1.00 96.38 80 PHE A C 1
ATOM 576 O O . PHE A 1 80 ? 10.067 8.210 1.309 1.00 96.38 80 PHE A O 1
ATOM 583 N N . VAL A 1 81 ? 8.597 6.778 0.367 1.00 97.00 81 VAL A N 1
ATOM 584 C CA . VAL A 1 81 ? 9.574 5.830 -0.164 1.00 97.00 81 VAL A CA 1
ATOM 585 C C . VAL A 1 81 ? 9.384 5.721 -1.669 1.00 97.00 81 VAL A C 1
ATOM 587 O O . VAL A 1 81 ? 8.308 5.349 -2.129 1.00 97.00 81 VAL A O 1
ATOM 590 N N . GLU A 1 82 ? 10.430 6.004 -2.435 1.00 97.31 82 GLU A N 1
ATOM 591 C CA . GLU A 1 82 ? 10.519 5.641 -3.846 1.00 97.31 82 GLU A CA 1
ATOM 592 C C . GLU A 1 82 ? 11.210 4.282 -3.988 1.00 97.31 82 GLU A C 1
ATOM 594 O O . GLU A 1 82 ? 12.251 4.035 -3.382 1.00 97.31 82 GLU A O 1
ATOM 599 N N . LEU A 1 83 ? 10.638 3.399 -4.800 1.00 98.19 83 LEU A N 1
ATOM 600 C CA . LEU A 1 83 ? 11.141 2.060 -5.063 1.00 98.19 83 LEU A CA 1
ATOM 601 C C . LEU A 1 83 ? 11.217 1.829 -6.577 1.00 98.19 83 LEU A C 1
ATOM 603 O O . LEU A 1 83 ? 10.202 1.717 -7.260 1.00 98.19 83 LEU A O 1
ATOM 607 N N . VAL A 1 84 ? 12.430 1.742 -7.111 1.00 98.38 84 VAL A N 1
ATOM 608 C CA . VAL A 1 84 ? 12.672 1.527 -8.542 1.00 98.38 84 VAL A CA 1
ATOM 609 C C . VAL A 1 84 ? 13.181 0.108 -8.747 1.00 98.38 84 VAL A C 1
ATOM 611 O O . VAL A 1 84 ? 14.255 -0.240 -8.263 1.00 98.38 84 VAL A O 1
ATOM 614 N N . LEU A 1 85 ? 12.421 -0.712 -9.471 1.00 98.56 85 LEU A N 1
ATOM 615 C CA . LEU A 1 85 ? 12.781 -2.093 -9.782 1.00 98.56 85 LEU A CA 1
ATOM 616 C C . LEU A 1 85 ? 13.408 -2.173 -11.173 1.00 98.56 85 LEU A C 1
ATOM 618 O O . LEU A 1 85 ? 12.756 -1.885 -12.178 1.00 98.56 85 LEU A O 1
ATOM 622 N N . GLY A 1 86 ? 14.667 -2.606 -11.240 1.00 98.31 86 GLY A N 1
ATOM 623 C CA . GLY A 1 86 ? 15.327 -2.985 -12.484 1.00 98.31 86 GLY A CA 1
ATOM 624 C C . GLY A 1 86 ? 14.658 -4.186 -13.159 1.00 98.31 86 GLY A C 1
ATOM 625 O O . GLY A 1 86 ? 13.817 -4.876 -12.576 1.00 98.31 86 GLY A O 1
ATOM 626 N N . GLU A 1 87 ? 15.039 -4.451 -14.406 1.00 98.44 87 GLU A N 1
ATOM 627 C CA . GLU A 1 87 ? 14.512 -5.580 -15.179 1.00 98.44 87 GLU A CA 1
ATOM 628 C C . GLU A 1 87 ? 14.668 -6.913 -14.432 1.00 98.44 87 GLU A C 1
ATOM 630 O O . GLU A 1 87 ? 15.723 -7.207 -13.873 1.00 98.44 87 GLU A O 1
ATOM 635 N N . GLY A 1 88 ? 13.597 -7.708 -14.387 1.00 98.62 88 GLY A N 1
ATOM 636 C CA . GLY A 1 88 ? 13.572 -9.021 -13.739 1.00 98.62 88 GLY A CA 1
ATOM 637 C C . GLY A 1 88 ? 13.813 -9.011 -12.224 1.00 98.62 88 GLY A C 1
ATOM 638 O O . GLY A 1 88 ? 13.944 -10.082 -11.635 1.00 98.62 88 GLY A O 1
ATOM 639 N N . SER A 1 89 ? 13.893 -7.839 -11.587 1.00 98.75 89 SER A N 1
ATOM 640 C CA . SER A 1 89 ? 14.070 -7.725 -10.137 1.00 98.75 89 SER A CA 1
ATOM 641 C C . SER A 1 89 ? 12.764 -7.986 -9.380 1.00 98.75 89 SER A C 1
ATOM 643 O O . SER A 1 89 ? 11.669 -7.927 -9.948 1.00 98.75 89 SER A O 1
ATOM 645 N N . ALA A 1 90 ? 12.861 -8.288 -8.088 1.00 98.75 90 ALA A N 1
ATOM 646 C CA . ALA A 1 90 ? 11.695 -8.549 -7.254 1.00 98.75 90 ALA A CA 1
ATOM 647 C C . ALA A 1 90 ? 11.800 -7.880 -5.881 1.00 98.75 90 ALA A C 1
ATOM 649 O O . ALA A 1 90 ? 12.851 -7.879 -5.246 1.00 98.75 90 ALA A O 1
ATOM 650 N N . ALA A 1 91 ? 10.688 -7.341 -5.398 1.00 98.69 91 ALA A N 1
ATOM 651 C CA . ALA A 1 91 ? 10.592 -6.747 -4.077 1.00 98.69 91 ALA A CA 1
ATOM 652 C C . ALA A 1 91 ? 9.392 -7.312 -3.323 1.00 98.69 91 ALA A C 1
ATOM 654 O O . ALA A 1 91 ? 8.303 -7.472 -3.870 1.00 98.69 91 ALA A O 1
ATOM 655 N N . ASN A 1 92 ? 9.601 -7.577 -2.045 1.00 98.50 92 ASN A N 1
ATOM 656 C CA . ASN A 1 92 ? 8.569 -7.900 -1.080 1.00 98.50 92 ASN A CA 1
ATOM 657 C C . ASN A 1 92 ? 8.622 -6.793 -0.025 1.00 98.50 92 ASN A C 1
ATOM 659 O O . ASN A 1 92 ? 9.683 -6.534 0.545 1.00 98.50 92 ASN A O 1
ATOM 663 N N . VAL A 1 93 ? 7.522 -6.074 0.175 1.00 98.75 93 VAL A N 1
ATOM 664 C CA . VAL A 1 93 ? 7.495 -4.816 0.926 1.00 98.75 93 VAL A CA 1
ATOM 665 C C . VAL A 1 93 ? 6.396 -4.860 1.976 1.00 98.75 93 VAL A C 1
ATOM 667 O O . VAL A 1 93 ? 5.232 -5.059 1.647 1.00 98.75 93 VAL A O 1
ATOM 670 N N . LEU A 1 94 ? 6.754 -4.620 3.233 1.00 98.44 94 LEU A N 1
ATOM 671 C CA . LEU A 1 94 ? 5.817 -4.468 4.343 1.00 98.44 94 LEU A CA 1
ATOM 672 C C . LEU A 1 94 ? 5.970 -3.070 4.938 1.00 98.44 94 LEU A C 1
ATOM 674 O O . LEU A 1 94 ? 7.029 -2.735 5.470 1.00 98.44 94 LEU A O 1
ATOM 678 N N . ILE A 1 95 ? 4.907 -2.274 4.890 1.00 98.00 95 ILE A N 1
ATOM 679 C CA . ILE A 1 95 ? 4.840 -0.985 5.580 1.00 98.00 95 ILE A CA 1
ATOM 680 C C . ILE A 1 95 ? 3.874 -1.116 6.756 1.00 98.00 95 ILE A C 1
ATOM 682 O O . ILE A 1 95 ? 2.695 -1.419 6.579 1.00 98.00 95 ILE A O 1
ATOM 686 N N . GLY A 1 96 ? 4.396 -0.904 7.961 1.00 96.62 96 GLY A N 1
ATOM 687 C CA . GLY A 1 96 ? 3.627 -0.785 9.192 1.00 96.62 96 GLY A CA 1
ATOM 688 C C . GLY A 1 96 ? 3.471 0.684 9.567 1.00 96.62 96 GLY A C 1
ATOM 689 O O . GLY A 1 96 ? 4.477 1.379 9.656 1.00 96.62 96 GLY A O 1
ATOM 690 N N . VAL A 1 97 ? 2.253 1.159 9.819 1.00 95.06 97 VAL A N 1
ATOM 691 C CA . VAL A 1 97 ? 1.993 2.540 10.261 1.00 95.06 97 VAL A CA 1
ATOM 692 C C . VAL A 1 97 ? 1.263 2.529 11.598 1.00 95.06 97 VAL A C 1
ATOM 694 O O . VAL A 1 97 ? 0.115 2.104 11.673 1.00 95.06 97 VAL A O 1
ATOM 697 N N . ARG A 1 98 ? 1.891 3.030 12.663 1.00 91.81 98 ARG A N 1
ATOM 698 C CA . ARG A 1 98 ? 1.243 3.218 13.972 1.00 91.81 98 ARG A CA 1
ATOM 699 C C . ARG A 1 98 ? 0.937 4.692 14.202 1.00 91.81 98 ARG A C 1
ATOM 701 O O . ARG A 1 98 ? 1.537 5.345 15.051 1.00 91.81 98 ARG A O 1
ATOM 708 N N . ALA A 1 99 ? 0.0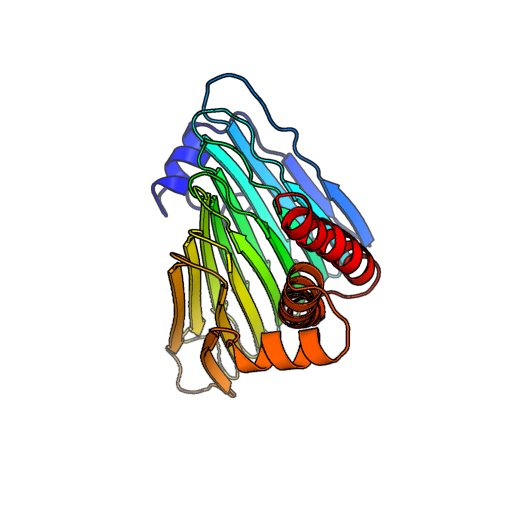14 5.234 13.417 1.00 84.12 99 ALA A N 1
ATOM 709 C CA . ALA A 1 99 ? -0.490 6.577 13.654 1.00 84.12 99 ALA A CA 1
ATOM 710 C C . ALA A 1 99 ? -1.493 6.527 14.818 1.00 84.12 99 ALA A C 1
ATOM 712 O O . ALA A 1 99 ? -2.431 5.731 14.788 1.00 84.12 99 ALA A O 1
ATOM 713 N N . ALA A 1 100 ? -1.258 7.311 15.870 1.00 81.00 100 ALA A N 1
ATOM 714 C CA . ALA A 1 100 ? -2.124 7.362 17.055 1.00 81.00 100 ALA A CA 1
ATOM 715 C C . ALA A 1 100 ? -2.159 8.751 17.723 1.00 81.00 100 ALA A C 1
ATOM 717 O O . ALA A 1 100 ? -2.735 8.909 18.800 1.00 81.00 100 ALA A O 1
ATOM 718 N N . GLY A 1 101 ? -1.513 9.747 17.109 1.00 82.75 101 GLY A N 1
ATOM 719 C CA . GLY A 1 101 ? -1.319 11.072 17.686 1.00 82.75 101 GLY A CA 1
ATOM 720 C C . GLY A 1 101 ? -2.464 12.057 17.410 1.00 82.75 101 GLY A C 1
ATOM 721 O O . GLY A 1 101 ? -3.333 11.814 16.573 1.00 82.75 101 GLY A O 1
ATOM 722 N N . PRO A 1 102 ? -2.450 13.225 18.075 1.00 86.56 102 PRO A N 1
ATOM 723 C CA . PRO A 1 102 ? -3.405 14.308 17.827 1.00 86.56 102 PRO A CA 1
ATOM 724 C C . PRO A 1 102 ? -3.107 15.087 16.536 1.00 86.56 102 PRO A C 1
ATOM 726 O O . PRO A 1 102 ? -3.840 16.013 16.193 1.00 86.56 102 PRO A O 1
ATOM 729 N N . SER A 1 103 ? -2.033 14.740 15.835 1.00 90.19 103 SER A N 1
ATOM 730 C CA . SER A 1 103 ? -1.553 15.427 14.642 1.00 90.19 103 SER A CA 1
ATOM 731 C C . SER A 1 103 ? -1.824 14.603 13.390 1.00 90.19 103 SER A C 1
ATOM 733 O O . SER A 1 103 ? -1.848 13.382 13.483 1.00 90.19 103 SER A O 1
ATOM 735 N N . PRO A 1 104 ? -2.053 15.240 12.229 1.00 94.50 104 PRO A N 1
ATOM 736 C CA . PRO A 1 104 ? -2.176 14.522 10.969 1.00 94.50 104 PRO A CA 1
ATOM 737 C C . PRO A 1 104 ? -0.813 14.013 10.487 1.00 94.50 104 PRO A C 1
ATOM 739 O O . PRO A 1 104 ? 0.221 14.640 10.738 1.00 94.50 104 PRO A O 1
ATOM 742 N N . SER A 1 105 ? -0.822 12.947 9.696 1.00 95.50 105 SER A N 1
ATOM 743 C CA . SER A 1 105 ? 0.368 12.464 8.994 1.00 95.50 105 SER A CA 1
ATOM 744 C C . SER A 1 105 ? 0.049 11.986 7.582 1.00 95.50 105 SER A C 1
ATOM 746 O O . SER A 1 105 ? -1.108 11.739 7.229 1.00 95.50 105 SER A O 1
ATOM 748 N N . ALA A 1 106 ? 1.077 11.864 6.747 1.00 96.88 106 ALA A N 1
ATOM 749 C CA . ALA A 1 106 ? 0.955 11.223 5.451 1.00 96.88 106 ALA A CA 1
ATOM 750 C C . ALA A 1 106 ? 2.179 10.370 5.127 1.00 96.88 106 ALA A C 1
ATOM 752 O O . ALA A 1 106 ? 3.319 10.768 5.366 1.00 96.88 106 ALA A O 1
ATOM 753 N N . SER A 1 107 ? 1.941 9.219 4.513 1.00 96.88 107 SER A N 1
ATOM 754 C CA . SER A 1 107 ? 3.001 8.389 3.961 1.00 96.88 107 SER A CA 1
ATOM 755 C C . SER A 1 107 ? 2.634 7.803 2.615 1.00 96.88 107 SER A C 1
ATOM 757 O O . SER A 1 107 ? 1.482 7.855 2.188 1.00 96.88 107 SER A O 1
ATOM 759 N N . GLY A 1 108 ? 3.629 7.272 1.913 1.00 97.00 108 GLY A N 1
ATOM 760 C CA . GLY A 1 108 ? 3.390 6.686 0.608 1.00 97.00 108 GLY A CA 1
ATOM 761 C C . GLY A 1 108 ? 4.555 5.889 0.058 1.00 97.00 108 GLY A C 1
ATOM 762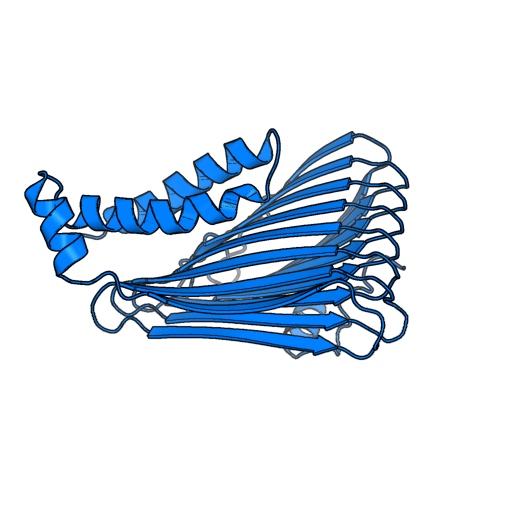 O O . GLY A 1 108 ? 5.716 6.270 0.217 1.00 97.00 108 GLY A O 1
ATOM 763 N N . LEU A 1 109 ? 4.224 4.810 -0.642 1.00 98.25 109 LEU A N 1
ATOM 764 C CA . LEU A 1 109 ? 5.120 4.090 -1.531 1.00 98.25 109 LEU A CA 1
ATOM 765 C C . LEU A 1 109 ? 4.897 4.565 -2.970 1.00 98.25 109 LEU A C 1
ATOM 767 O O . LEU A 1 109 ? 3.781 4.575 -3.489 1.00 98.25 109 LEU A O 1
ATOM 771 N N . ARG A 1 110 ? 5.980 4.946 -3.635 1.00 97.94 110 ARG A N 1
ATOM 772 C CA . ARG A 1 110 ? 6.028 5.270 -5.059 1.00 97.94 110 ARG A CA 1
ATOM 773 C C . ARG A 1 110 ? 6.886 4.220 -5.735 1.00 97.94 110 ARG A C 1
ATOM 775 O O . ARG A 1 110 ? 8.091 4.209 -5.523 1.00 97.94 110 ARG A O 1
ATOM 782 N N . ALA A 1 111 ? 6.291 3.320 -6.505 1.00 98.50 111 ALA A N 1
ATOM 783 C CA . ALA A 1 111 ? 7.028 2.237 -7.140 1.00 98.50 111 ALA A CA 1
ATOM 784 C C . ALA A 1 111 ? 7.000 2.342 -8.663 1.00 98.50 111 ALA A C 1
ATOM 786 O O . ALA A 1 111 ? 5.963 2.634 -9.253 1.00 98.50 111 ALA A O 1
ATOM 787 N N . ALA A 1 112 ? 8.125 2.040 -9.300 1.00 98.50 112 ALA A N 1
ATOM 788 C CA . ALA A 1 112 ? 8.193 1.844 -10.738 1.00 98.50 112 ALA A CA 1
ATOM 789 C C . ALA A 1 112 ? 8.842 0.503 -11.049 1.00 98.50 112 ALA A C 1
ATOM 791 O O . ALA A 1 112 ? 9.960 0.218 -10.615 1.00 98.50 112 ALA A O 1
ATOM 792 N N . LEU A 1 113 ? 8.115 -0.318 -11.795 1.00 98.69 113 LEU A N 1
ATOM 793 C CA . LEU A 1 113 ? 8.478 -1.687 -12.103 1.00 98.69 113 LEU A CA 1
ATOM 794 C C . LEU A 1 113 ? 9.030 -1.780 -13.522 1.00 98.69 113 LEU A C 1
ATOM 796 O O . LEU A 1 113 ? 8.324 -1.538 -14.499 1.00 98.69 113 LEU A O 1
ATOM 800 N N . GLY A 1 114 ? 10.302 -2.159 -13.637 1.00 98.44 114 GLY A N 1
ATOM 801 C CA . GLY A 1 114 ? 10.931 -2.506 -14.905 1.00 98.44 114 GLY A CA 1
ATOM 802 C C . GLY A 1 114 ? 10.345 -3.778 -15.522 1.00 98.44 114 GLY A C 1
ATOM 803 O O . GLY A 1 114 ? 9.527 -4.479 -14.916 1.00 98.44 114 GLY A O 1
ATOM 804 N N . ARG A 1 115 ? 10.793 -4.102 -16.740 1.00 98.69 115 ARG A N 1
ATOM 805 C CA . ARG A 1 115 ? 10.322 -5.281 -17.477 1.00 98.69 115 ARG A CA 1
ATOM 806 C C . ARG A 1 115 ? 10.449 -6.551 -16.634 1.00 98.69 115 ARG A C 1
ATOM 808 O O . ARG A 1 115 ? 11.494 -6.781 -16.034 1.00 98.69 115 ARG A O 1
ATOM 815 N N . GLY A 1 116 ? 9.403 -7.373 -16.586 1.00 98.75 116 GLY A N 1
ATOM 816 C CA . GLY A 1 116 ? 9.433 -8.669 -15.897 1.00 98.75 116 GLY A CA 1
ATOM 817 C C . GLY A 1 116 ? 9.609 -8.598 -14.375 1.00 98.75 116 GLY A C 1
ATOM 818 O O . GLY A 1 116 ? 9.812 -9.637 -13.747 1.00 98.75 116 GLY A O 1
ATOM 819 N N . SER A 1 117 ? 9.584 -7.401 -13.781 1.00 98.81 117 SER A N 1
ATOM 820 C CA . SER A 1 117 ? 9.804 -7.223 -12.346 1.00 98.81 117 SER A CA 1
ATOM 821 C C . SER A 1 117 ? 8.543 -7.502 -11.525 1.00 98.81 117 SER A C 1
ATOM 823 O O . SER A 1 117 ? 7.424 -7.479 -12.047 1.00 98.81 117 SER A O 1
ATOM 825 N N . ARG A 1 118 ? 8.712 -7.808 -10.235 1.00 98.88 118 ARG A N 1
ATOM 826 C CA . ARG A 1 118 ? 7.611 -8.241 -9.359 1.00 98.88 118 ARG A CA 1
ATOM 827 C C . ARG A 1 118 ? 7.606 -7.484 -8.038 1.00 98.88 118 ARG A C 1
ATOM 829 O O . ARG A 1 118 ? 8.641 -7.398 -7.384 1.00 98.88 118 ARG A O 1
ATOM 836 N N . LEU A 1 119 ? 6.443 -6.995 -7.618 1.00 98.88 119 LEU A N 1
ATOM 837 C CA . LEU A 1 119 ? 6.248 -6.349 -6.323 1.00 98.88 119 LEU A CA 1
ATOM 838 C C . LEU A 1 119 ? 5.135 -7.047 -5.539 1.00 98.88 119 LEU A C 1
ATOM 840 O O . LEU A 1 119 ? 3.977 -7.035 -5.950 1.00 98.88 119 LEU A O 1
ATOM 844 N N . ASN A 1 120 ? 5.493 -7.591 -4.382 1.00 98.81 120 ASN A N 1
ATOM 845 C CA . ASN A 1 120 ? 4.568 -7.981 -3.327 1.00 98.81 120 ASN A CA 1
ATOM 846 C C . ASN A 1 120 ? 4.555 -6.859 -2.280 1.00 98.81 120 ASN A C 1
ATOM 848 O O . ASN A 1 120 ? 5.611 -6.484 -1.776 1.00 98.81 120 ASN A O 1
ATOM 852 N N . TYR A 1 121 ? 3.392 -6.299 -1.960 1.00 98.69 121 TYR A N 1
ATOM 853 C CA . TYR A 1 121 ? 3.269 -5.157 -1.052 1.00 98.69 121 TYR A CA 1
ATOM 854 C C . TYR A 1 121 ? 2.144 -5.365 -0.042 1.00 98.69 121 TYR A C 1
ATOM 856 O O . TYR A 1 121 ? 1.007 -5.629 -0.427 1.00 98.69 121 TYR A O 1
ATOM 864 N N . ALA A 1 122 ? 2.430 -5.185 1.245 1.00 98.19 122 ALA A N 1
ATOM 865 C CA . ALA A 1 122 ? 1.396 -5.053 2.255 1.00 98.19 122 ALA A CA 1
ATOM 866 C C . ALA A 1 122 ? 1.541 -3.782 3.085 1.00 98.19 122 ALA A C 1
ATOM 868 O O . ALA A 1 122 ? 2.636 -3.418 3.518 1.00 98.19 122 ALA A O 1
ATOM 869 N N . LEU A 1 123 ? 0.396 -3.164 3.349 1.00 98.06 123 LEU A N 1
ATOM 870 C CA . LEU A 1 123 ? 0.242 -2.059 4.280 1.00 98.06 123 LEU A CA 1
ATOM 871 C C . LEU A 1 123 ? -0.589 -2.517 5.470 1.00 98.06 123 LEU A C 1
ATOM 873 O O . LEU A 1 123 ? -1.705 -3.001 5.299 1.00 98.06 123 LEU A O 1
ATOM 877 N N . LEU A 1 124 ? -0.080 -2.302 6.672 1.00 97.19 124 LEU A N 1
ATOM 878 C CA . LEU A 1 124 ? -0.814 -2.534 7.907 1.00 97.19 124 LEU A CA 1
ATOM 879 C C . LEU A 1 124 ? -0.722 -1.273 8.754 1.00 97.19 124 LEU A C 1
ATOM 881 O O . LEU A 1 124 ? 0.383 -0.792 8.999 1.00 97.19 124 LEU A O 1
ATOM 885 N N . GLY A 1 125 ? -1.835 -0.732 9.236 1.00 94.94 125 GLY A N 1
ATOM 886 C CA . GLY A 1 125 ? -1.707 0.434 10.099 1.00 94.94 125 GLY A CA 1
ATOM 887 C C . GLY A 1 125 ? -2.967 0.993 10.721 1.00 94.94 125 GLY A C 1
ATOM 888 O O . GLY A 1 125 ? -4.066 0.484 10.526 1.00 94.94 125 GLY A O 1
ATOM 889 N N . SER A 1 126 ? -2.774 2.055 11.493 1.00 94.25 126 SER A N 1
ATOM 890 C CA . SER A 1 126 ? -3.814 2.787 12.211 1.00 94.25 126 SER A CA 1
ATOM 891 C C . SER A 1 126 ? -3.881 4.262 11.799 1.00 94.25 126 SER A C 1
ATOM 893 O O . SER A 1 126 ? -3.006 4.751 11.085 1.00 94.25 126 SER A O 1
ATOM 895 N N . GLY A 1 127 ? -4.925 4.969 12.242 1.00 91.94 127 GLY A N 1
ATOM 896 C CA . GLY A 1 127 ? -5.106 6.410 12.031 1.00 91.94 127 GLY A CA 1
ATOM 897 C C . GLY A 1 127 ? -4.742 7.291 13.227 1.00 91.94 127 GLY A C 1
ATOM 898 O O . GLY A 1 127 ? -4.978 6.931 14.378 1.00 91.94 127 GLY A O 1
ATOM 899 N N . ASP A 1 128 ? -4.245 8.490 12.927 1.00 93.38 128 ASP A N 1
ATOM 900 C CA . ASP A 1 128 ? -4.146 9.642 13.834 1.00 93.38 128 ASP A CA 1
ATOM 901 C C . ASP A 1 128 ? -5.297 10.630 13.550 1.00 93.38 128 ASP A C 1
ATOM 903 O O . ASP A 1 128 ? -6.331 10.215 13.025 1.00 93.38 128 ASP A O 1
ATOM 907 N N . ARG A 1 129 ? -5.158 11.935 13.842 1.00 94.56 129 ARG A N 1
ATOM 908 C CA . ARG A 1 129 ? -6.187 12.949 13.510 1.00 94.56 129 ARG A CA 1
ATOM 909 C C . ARG A 1 129 ? -6.712 12.825 12.072 1.00 94.56 129 ARG A C 1
ATOM 911 O O . ARG A 1 129 ? -7.903 13.039 11.843 1.00 94.56 129 ARG A O 1
ATOM 918 N N . MET A 1 130 ? -5.828 12.527 11.121 1.00 96.12 130 MET A N 1
ATOM 919 C CA . MET A 1 130 ? -6.145 12.082 9.766 1.00 96.12 130 MET A CA 1
ATOM 920 C C . MET A 1 130 ? -4.855 11.578 9.104 1.00 96.12 130 MET A C 1
ATOM 922 O O . MET A 1 130 ? -4.064 12.389 8.612 1.00 96.12 130 MET A O 1
ATOM 926 N N . HIS A 1 131 ? -4.676 10.260 9.040 1.00 97.56 131 HIS A N 1
ATOM 927 C CA . HIS A 1 131 ? -3.543 9.657 8.351 1.00 97.56 131 HIS A CA 1
ATOM 928 C C . HIS A 1 131 ? -3.862 9.472 6.865 1.00 97.56 131 HIS A C 1
ATOM 930 O O . HIS A 1 131 ? -4.852 8.832 6.507 1.00 97.56 131 HIS A O 1
ATOM 936 N N . ARG A 1 132 ? -3.016 9.994 5.977 1.00 97.75 132 ARG A N 1
ATOM 937 C CA . ARG A 1 132 ? -3.130 9.804 4.526 1.00 97.75 132 ARG A CA 1
ATOM 938 C C . ARG A 1 132 ? -2.075 8.810 4.040 1.00 97.75 132 ARG A C 1
ATOM 940 O O . ARG A 1 132 ? -0.907 9.169 3.962 1.00 97.75 132 ARG A O 1
ATOM 947 N N . GLN A 1 133 ? -2.492 7.626 3.593 1.00 98.00 133 GLN A N 1
ATOM 948 C CA . GLN A 1 133 ? -1.612 6.735 2.832 1.00 98.00 133 GLN A CA 1
ATOM 949 C C . GLN A 1 133 ? -1.820 6.947 1.333 1.00 98.00 133 GLN A C 1
ATOM 951 O O . GLN A 1 133 ? -2.867 6.592 0.789 1.00 98.00 133 GLN A O 1
ATOM 956 N N . ASP A 1 134 ? -0.832 7.497 0.644 1.00 97.88 134 ASP A N 1
ATOM 957 C CA . ASP A 1 134 ? -0.858 7.707 -0.798 1.00 97.88 134 ASP A CA 1
ATOM 958 C C . ASP A 1 134 ? 0.150 6.784 -1.474 1.00 97.88 134 ASP A C 1
ATOM 960 O O . ASP A 1 134 ? 1.326 7.113 -1.517 1.00 97.88 134 ASP A O 1
ATOM 964 N N . ASP A 1 135 ? -0.293 5.654 -2.018 1.00 98.56 135 ASP A N 1
ATOM 965 C CA . ASP A 1 135 ? 0.561 4.715 -2.750 1.00 98.56 135 ASP A CA 1
ATOM 966 C C . ASP A 1 135 ? 0.335 4.847 -4.261 1.00 98.56 135 ASP A C 1
ATOM 968 O O . ASP A 1 135 ? -0.806 4.977 -4.711 1.00 98.56 135 ASP A O 1
ATOM 972 N N . ARG A 1 136 ? 1.407 4.814 -5.061 1.00 98.31 136 ARG A N 1
ATOM 973 C CA . ARG A 1 136 ? 1.329 4.790 -6.532 1.00 98.31 136 ARG A CA 1
ATOM 974 C C . ARG A 1 136 ? 2.353 3.829 -7.121 1.00 98.31 136 ARG A C 1
ATOM 976 O O . ARG A 1 136 ? 3.521 3.868 -6.740 1.00 98.31 136 ARG A O 1
ATOM 983 N N . MET A 1 137 ? 1.924 3.008 -8.071 1.00 98.44 137 MET A N 1
ATOM 984 C CA . MET A 1 137 ? 2.744 2.002 -8.737 1.00 98.44 137 MET A CA 1
ATOM 985 C C . MET A 1 137 ? 2.608 2.146 -10.249 1.00 98.44 137 MET A C 1
ATOM 987 O O . MET A 1 137 ? 1.494 2.191 -10.759 1.00 98.44 137 MET A O 1
ATOM 991 N N . VAL A 1 138 ? 3.735 2.161 -10.954 1.00 98.56 138 VAL A N 1
ATOM 992 C CA . VAL A 1 138 ? 3.806 2.148 -12.419 1.00 98.56 138 VAL A CA 1
ATOM 993 C C . VAL A 1 138 ? 4.354 0.797 -12.866 1.00 98.56 138 VAL A C 1
ATOM 995 O O . VAL A 1 138 ? 5.446 0.402 -12.451 1.00 98.56 138 VAL A O 1
ATOM 998 N N . LEU A 1 139 ? 3.600 0.082 -13.696 1.00 98.75 139 LEU A N 1
ATOM 999 C CA . LEU A 1 139 ? 3.898 -1.271 -14.154 1.00 98.75 139 LEU A CA 1
ATOM 1000 C C . LEU A 1 139 ? 4.416 -1.256 -15.592 1.00 98.75 139 LEU A C 1
ATOM 1002 O O . LEU A 1 139 ? 3.676 -0.982 -16.539 1.00 98.75 139 LEU A O 1
ATOM 1006 N N . GLY A 1 140 ? 5.696 -1.588 -15.760 1.00 98.56 140 GLY A N 1
ATOM 1007 C CA . GLY A 1 140 ? 6.302 -1.826 -17.065 1.00 98.56 140 GLY A CA 1
ATOM 1008 C C . GLY A 1 140 ? 5.909 -3.180 -17.676 1.00 98.56 140 GLY A C 1
ATOM 1009 O O . GLY A 1 140 ? 5.156 -3.955 -17.076 1.00 98.56 140 GLY A O 1
ATOM 1010 N N . PRO A 1 141 ? 6.439 -3.506 -18.869 1.00 98.69 141 PRO A N 1
ATOM 1011 C CA . PRO A 1 141 ? 6.051 -4.710 -19.602 1.00 98.69 141 PRO A CA 1
ATOM 1012 C C . PRO A 1 141 ? 6.282 -6.004 -18.817 1.00 98.69 141 PRO A C 1
ATOM 1014 O O . PRO A 1 141 ? 7.341 -6.180 -18.212 1.00 98.69 141 PRO A O 1
ATOM 1017 N N . ALA A 1 142 ? 5.327 -6.929 -18.852 1.00 98.75 142 ALA A N 1
ATOM 1018 C CA . ALA A 1 142 ? 5.377 -8.219 -18.163 1.00 98.75 142 ALA A CA 1
ATOM 1019 C C . ALA A 1 142 ? 5.650 -8.135 -16.642 1.00 98.75 142 ALA A C 1
ATOM 1021 O O . ALA A 1 142 ? 6.092 -9.115 -16.040 1.00 98.75 142 ALA A O 1
ATOM 1022 N N . SER A 1 143 ? 5.437 -6.972 -16.014 1.00 98.88 143 SER A N 1
ATOM 1023 C CA . SER A 1 143 ? 5.607 -6.808 -14.567 1.00 98.88 143 SER A CA 1
ATOM 1024 C C . SER A 1 143 ? 4.343 -7.188 -13.793 1.00 98.88 143 SER A C 1
ATOM 1026 O O . SER A 1 143 ? 3.244 -7.248 -14.353 1.00 98.88 143 SER A O 1
ATOM 1028 N N . SER A 1 144 ? 4.490 -7.480 -12.499 1.00 98.88 144 SER A N 1
ATOM 1029 C CA . SER A 1 144 ? 3.374 -7.925 -11.659 1.00 98.88 144 SER A CA 1
ATOM 1030 C C . SER A 1 144 ? 3.348 -7.262 -10.285 1.00 98.88 144 SER A C 1
ATOM 1032 O O . SER A 1 144 ? 4.372 -7.230 -9.600 1.00 98.88 144 SER A O 1
ATOM 1034 N N . LEU A 1 145 ? 2.163 -6.839 -9.847 1.00 98.88 145 LEU A N 1
ATOM 1035 C CA . LEU A 1 145 ? 1.886 -6.339 -8.501 1.00 98.88 145 LEU A CA 1
ATOM 1036 C C . LEU A 1 145 ? 0.903 -7.257 -7.768 1.00 98.88 145 LEU A C 1
ATOM 1038 O O . LEU A 1 145 ? -0.192 -7.523 -8.262 1.00 98.88 145 LEU A O 1
ATOM 1042 N N . ARG A 1 146 ? 1.251 -7.658 -6.546 1.00 98.75 146 ARG A N 1
ATOM 1043 C CA . ARG A 1 146 ? 0.302 -8.179 -5.558 1.00 98.75 146 ARG A CA 1
ATOM 1044 C C . ARG A 1 146 ? 0.288 -7.250 -4.359 1.00 98.75 146 ARG A C 1
ATOM 1046 O O . ARG A 1 146 ? 1.336 -7.007 -3.766 1.00 98.75 146 ARG A O 1
ATOM 1053 N N . SER A 1 147 ? -0.878 -6.720 -4.006 1.00 98.50 147 SER A N 1
ATOM 1054 C CA . SER A 1 147 ? -1.011 -5.764 -2.909 1.00 98.50 147 SER A CA 1
ATOM 1055 C C . SER A 1 147 ? -2.139 -6.132 -1.955 1.00 98.50 147 SER A C 1
ATOM 1057 O O . SER A 1 147 ? -3.233 -6.470 -2.393 1.00 98.50 147 SER A O 1
ATOM 1059 N N . GLY A 1 148 ? -1.878 -6.029 -0.655 1.00 98.12 148 GLY A N 1
ATOM 1060 C CA . GLY A 1 148 ? -2.886 -6.124 0.397 1.00 98.12 148 GLY A CA 1
ATOM 1061 C C . GLY A 1 148 ? -2.785 -4.941 1.354 1.00 98.12 148 GLY A C 1
ATOM 1062 O O . GLY A 1 148 ? -1.692 -4.446 1.621 1.00 98.12 148 GLY A O 1
ATOM 1063 N N . ALA A 1 149 ? -3.901 -4.461 1.890 1.00 98.00 149 ALA A N 1
ATOM 1064 C CA . ALA A 1 149 ? -3.870 -3.409 2.899 1.00 98.00 149 ALA A CA 1
ATOM 1065 C C . ALA A 1 149 ? -4.915 -3.641 3.983 1.00 98.00 149 ALA A C 1
ATOM 1067 O O . ALA A 1 149 ? -6.082 -3.875 3.679 1.00 98.00 149 ALA A O 1
ATOM 1068 N N . PHE A 1 150 ? -4.509 -3.515 5.242 1.00 97.25 150 PHE A N 1
ATOM 1069 C CA . PHE A 1 150 ? -5.407 -3.507 6.386 1.00 97.25 150 PHE A CA 1
ATOM 1070 C C . PHE A 1 150 ? -5.166 -2.252 7.219 1.00 97.25 150 PHE A C 1
ATOM 1072 O O . PHE A 1 150 ? -4.057 -2.005 7.692 1.00 97.25 150 PHE A O 1
ATOM 1079 N N . LEU A 1 151 ? -6.208 -1.445 7.380 1.00 96.25 151 LEU A N 1
ATOM 1080 C CA . LEU A 1 151 ? -6.132 -0.180 8.098 1.00 96.25 151 LEU A CA 1
ATOM 1081 C C . LEU A 1 151 ? -7.239 -0.094 9.128 1.00 96.25 151 LEU A C 1
ATOM 1083 O O . LEU A 1 151 ? -8.352 -0.542 8.870 1.00 96.25 151 LEU A O 1
ATOM 1087 N N . ILE A 1 152 ? -6.957 0.531 10.263 1.00 95.06 152 ILE A N 1
ATOM 1088 C CA . ILE A 1 152 ? -7.935 0.695 11.330 1.00 95.06 152 ILE A CA 1
ATOM 1089 C C . ILE A 1 152 ? -7.987 2.124 11.853 1.00 95.06 152 ILE A C 1
ATOM 1091 O O . ILE A 1 152 ? -6.973 2.800 11.988 1.00 95.06 152 ILE A O 1
ATOM 1095 N N . SER A 1 153 ? -9.184 2.597 12.174 1.00 95.00 153 SER A N 1
ATOM 1096 C CA . SER A 1 153 ? -9.376 3.897 12.799 1.00 95.00 153 SER A CA 1
ATOM 1097 C C . SER A 1 153 ? -10.396 3.810 13.916 1.00 95.00 153 SER A C 1
ATOM 1099 O O . SER A 1 153 ? -11.431 3.166 13.769 1.00 95.00 153 SER A O 1
ATOM 1101 N N . ARG A 1 154 ? -10.126 4.523 15.008 1.00 92.69 154 ARG A N 1
ATOM 1102 C CA . ARG A 1 154 ? -10.991 4.624 16.190 1.00 92.69 154 ARG A CA 1
ATOM 1103 C C . ARG A 1 154 ? -11.507 6.046 16.381 1.00 92.69 154 ARG A C 1
ATOM 1105 O O . ARG A 1 154 ? -11.175 6.943 15.604 1.00 92.69 154 ARG A O 1
ATOM 1112 N N . ARG A 1 155 ? -12.308 6.258 17.425 1.00 92.50 155 ARG A N 1
ATOM 1113 C CA . ARG A 1 155 ? -12.819 7.575 17.823 1.00 92.50 155 ARG A CA 1
ATOM 1114 C C . ARG A 1 155 ? -11.741 8.659 17.783 1.00 92.50 155 ARG A C 1
ATOM 1116 O O . ARG A 1 155 ? -10.668 8.500 18.354 1.00 92.50 155 ARG A O 1
ATOM 1123 N N . GLY A 1 156 ? -12.059 9.780 17.139 1.00 91.25 156 GLY A N 1
ATOM 1124 C CA . GLY A 1 156 ? -11.160 10.935 17.044 1.00 91.25 156 GLY A CA 1
ATOM 1125 C C . GLY A 1 156 ? -10.034 10.789 16.017 1.00 91.25 156 GLY A C 1
ATOM 1126 O O . GLY A 1 156 ? -9.334 11.770 15.774 1.00 91.25 156 GLY A O 1
ATOM 1127 N N . ALA A 1 157 ? -9.903 9.618 15.389 1.00 95.44 157 ALA A N 1
ATOM 1128 C CA . ALA A 1 157 ? -8.931 9.349 14.346 1.00 95.44 157 ALA A CA 1
ATOM 1129 C C . ALA A 1 157 ? -9.586 9.136 12.973 1.00 95.44 157 ALA A C 1
ATOM 1131 O O . ALA A 1 157 ? -10.773 8.789 12.863 1.00 95.44 157 ALA A O 1
ATOM 1132 N N . GLY A 1 158 ? -8.786 9.316 11.923 1.00 97.12 158 GLY A N 1
ATOM 1133 C CA . GLY A 1 158 ? -9.164 9.041 10.545 1.00 97.12 158 GLY A CA 1
ATOM 1134 C C . GLY A 1 158 ? -8.031 8.427 9.728 1.00 97.12 158 GLY A C 1
ATOM 1135 O O . GLY A 1 158 ? -6.857 8.692 9.981 1.00 97.12 158 GLY A O 1
ATOM 1136 N N . VAL A 1 159 ? -8.393 7.647 8.710 1.00 97.62 159 VAL A N 1
ATOM 1137 C CA . VAL A 1 159 ? -7.468 7.142 7.686 1.00 97.62 159 VAL A CA 1
ATOM 1138 C C . VAL A 1 159 ? -8.048 7.373 6.288 1.00 97.62 159 VAL A C 1
ATOM 1140 O O . VAL A 1 159 ? -9.191 7.007 6.027 1.00 97.62 159 VAL A O 1
ATOM 1143 N N . ASP A 1 160 ? -7.254 7.928 5.372 1.00 98.12 160 ASP A N 1
ATOM 1144 C CA . ASP A 1 160 ? -7.528 7.989 3.929 1.00 98.12 160 ASP A CA 1
ATOM 1145 C C . ASP A 1 160 ? -6.421 7.276 3.152 1.00 98.12 160 ASP A C 1
ATOM 1147 O O . ASP A 1 160 ? -5.311 7.794 2.974 1.00 98.12 160 ASP A O 1
ATOM 1151 N N . ARG A 1 161 ? -6.741 6.089 2.644 1.00 97.88 161 ARG A N 1
ATOM 1152 C CA . ARG A 1 161 ? -5.840 5.302 1.813 1.00 97.88 161 ARG A CA 1
ATOM 1153 C C . ARG A 1 161 ? -6.226 5.403 0.348 1.00 97.88 161 ARG A C 1
ATOM 1155 O O . ARG A 1 161 ? -7.349 5.090 -0.043 1.00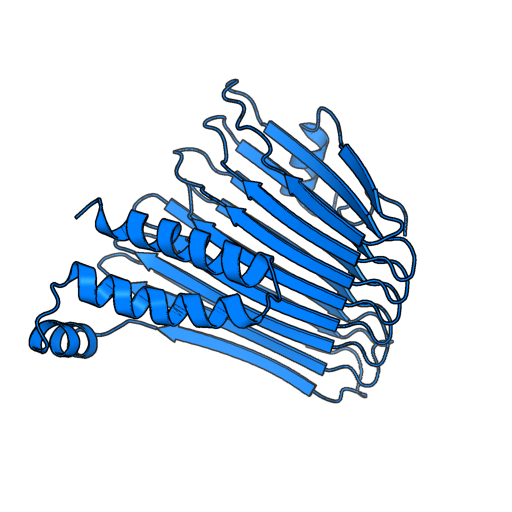 97.88 161 ARG A O 1
ATOM 1162 N N . PHE A 1 162 ? -5.236 5.735 -0.469 1.00 98.50 162 PHE A N 1
ATOM 1163 C CA . PHE A 1 162 ? -5.306 5.756 -1.923 1.00 98.50 162 PHE A CA 1
ATOM 1164 C C . PHE A 1 162 ? -4.238 4.833 -2.500 1.00 98.50 162 PHE A C 1
ATOM 1166 O O . PHE A 1 162 ? -3.091 4.885 -2.065 1.00 98.50 162 PHE A O 1
ATOM 1173 N N . LEU A 1 163 ? -4.617 4.042 -3.500 1.00 98.69 163 LEU A N 1
ATOM 1174 C CA . LEU A 1 163 ? -3.698 3.282 -4.345 1.00 98.69 163 LEU A CA 1
ATOM 1175 C C . LEU A 1 163 ? -3.915 3.664 -5.800 1.00 98.69 163 LEU A C 1
ATOM 1177 O O . LEU A 1 163 ? -5.011 3.472 -6.322 1.00 98.69 163 LEU A O 1
ATOM 1181 N N . GLY A 1 164 ? -2.875 4.167 -6.445 1.00 98.62 164 GLY A N 1
ATOM 1182 C CA . GLY A 1 164 ? -2.802 4.277 -7.895 1.00 98.62 164 GLY A CA 1
ATOM 1183 C C . GLY A 1 164 ? -2.024 3.100 -8.469 1.00 98.62 164 GLY A C 1
ATOM 1184 O O . GLY A 1 164 ? -0.902 2.856 -8.033 1.00 98.62 164 GLY A O 1
ATOM 1185 N N . VAL A 1 165 ? -2.580 2.398 -9.450 1.00 98.81 165 VAL A N 1
ATOM 1186 C CA . VAL A 1 165 ? -1.839 1.417 -10.251 1.00 98.81 165 VAL A CA 1
ATOM 1187 C C . VAL A 1 165 ? -1.968 1.807 -11.712 1.00 98.81 165 VAL A C 1
ATOM 1189 O O . VAL A 1 165 ? -3.064 1.803 -12.261 1.00 98.81 165 VAL A O 1
ATOM 1192 N N . GLU A 1 166 ? -0.852 2.145 -12.337 1.00 98.69 166 GLU A N 1
ATOM 1193 C CA . GLU A 1 166 ? -0.779 2.450 -13.759 1.00 98.69 166 GLU A CA 1
ATOM 1194 C C . GLU A 1 166 ? -0.140 1.268 -14.486 1.00 98.69 166 GLU A C 1
ATOM 1196 O O . GLU A 1 166 ? 1.022 0.934 -14.262 1.00 98.69 166 GLU A O 1
ATOM 1201 N N . HIS A 1 167 ? -0.902 0.625 -15.361 1.00 98.75 167 HIS A N 1
ATOM 1202 C CA . HIS A 1 167 ? -0.380 -0.324 -16.328 1.00 98.75 167 HIS A CA 1
ATOM 1203 C C . HIS A 1 167 ? 0.108 0.458 -17.547 1.00 98.75 167 HIS A C 1
ATOM 1205 O O . HIS A 1 167 ? -0.701 0.927 -18.351 1.00 98.75 167 HIS A O 1
ATOM 1211 N N . SER A 1 168 ? 1.429 0.595 -17.682 1.00 97.62 168 SER A N 1
ATOM 1212 C CA . SER A 1 168 ? 2.062 1.343 -18.778 1.00 97.62 168 SER A CA 1
ATOM 1213 C C . SER A 1 168 ? 2.696 0.427 -19.832 1.00 97.62 168 SER A C 1
ATOM 1215 O O . SER A 1 168 ? 3.044 0.894 -20.914 1.00 97.62 168 SER A O 1
ATOM 1217 N N . GLY A 1 169 ? 2.875 -0.866 -19.535 1.00 97.25 169 GLY A N 1
ATOM 1218 C CA . GLY A 1 169 ? 3.456 -1.854 -20.448 1.00 97.25 169 GLY A CA 1
ATOM 1219 C C . GLY A 1 169 ? 2.562 -3.067 -20.702 1.00 97.25 169 GLY A C 1
ATOM 1220 O O . GLY A 1 169 ? 1.730 -3.432 -19.869 1.00 97.25 169 GLY A O 1
ATOM 1221 N N . GLU A 1 170 ? 2.764 -3.702 -21.858 1.00 98.44 170 GLU A N 1
ATOM 1222 C CA . GLU A 1 170 ? 2.068 -4.930 -22.262 1.00 98.44 170 GLU A CA 1
ATOM 1223 C C . GLU A 1 170 ? 2.254 -6.080 -21.262 1.00 98.44 170 GLU A C 1
ATOM 1225 O O . GLU A 1 170 ? 3.272 -6.156 -20.571 1.00 98.44 170 GLU A O 1
ATOM 1230 N N . ASP A 1 171 ? 1.277 -6.983 -21.194 1.00 98.69 171 ASP A N 1
ATOM 1231 C CA . ASP A 1 171 ? 1.280 -8.183 -20.345 1.00 98.69 171 ASP A CA 1
ATOM 1232 C C . ASP A 1 171 ? 1.506 -7.896 -18.843 1.00 98.69 171 ASP A C 1
ATOM 1234 O O . ASP A 1 171 ? 1.891 -8.783 -18.077 1.00 98.69 171 ASP A O 1
ATOM 1238 N N . SER A 1 172 ? 1.285 -6.655 -18.397 1.00 98.81 172 SER A N 1
ATOM 1239 C CA . SER A 1 172 ? 1.401 -6.284 -16.988 1.00 98.81 172 SER A CA 1
ATOM 1240 C C . SER A 1 172 ? 0.192 -6.773 -16.185 1.00 98.81 172 SER A C 1
ATOM 1242 O O . SER A 1 172 ? -0.930 -6.874 -16.689 1.00 98.81 172 SER A O 1
ATOM 1244 N N . SER A 1 173 ? 0.409 -7.105 -14.911 1.00 98.88 173 SER A N 1
ATOM 1245 C CA . SER A 1 173 ? -0.631 -7.684 -14.056 1.00 98.88 173 SER A CA 1
ATOM 1246 C C . SER A 1 173 ? -0.687 -7.054 -12.669 1.00 98.88 173 SER A C 1
ATOM 1248 O O . SER A 1 173 ? 0.344 -6.762 -12.065 1.00 98.88 173 SER A O 1
ATOM 1250 N N . SER A 1 174 ? -1.893 -6.859 -12.142 1.00 98.75 174 SER A N 1
ATOM 1251 C CA . SER A 1 174 ? -2.097 -6.407 -10.769 1.00 98.75 174 SER A CA 1
ATOM 1252 C C . SER A 1 174 ? -3.253 -7.142 -10.096 1.00 98.75 174 SER A C 1
ATOM 1254 O O . SER A 1 174 ? -4.288 -7.406 -10.703 1.00 98.75 174 SER A O 1
ATOM 1256 N N . SER A 1 175 ? -3.056 -7.482 -8.824 1.00 98.44 175 SER A N 1
ATOM 1257 C CA . SER A 1 175 ? -4.108 -7.918 -7.908 1.00 98.44 175 SER A CA 1
ATOM 1258 C C . SER A 1 175 ? -3.923 -7.158 -6.605 1.00 98.44 175 SER A C 1
ATOM 1260 O O . SER A 1 175 ? -2.897 -7.295 -5.933 1.00 98.44 175 SER A O 1
ATOM 1262 N N . ALA A 1 176 ? -4.885 -6.302 -6.284 1.00 98.38 176 ALA A N 1
ATOM 1263 C CA . ALA A 1 176 ? -4.836 -5.441 -5.118 1.00 98.38 176 ALA A CA 1
ATOM 1264 C C . ALA A 1 176 ? -6.101 -5.599 -4.278 1.00 98.38 176 ALA A C 1
ATOM 1266 O O . ALA A 1 176 ? -7.215 -5.517 -4.789 1.00 98.38 176 ALA A O 1
ATOM 1267 N N . SER A 1 177 ? -5.940 -5.741 -2.968 1.00 97.88 177 SER A N 1
ATOM 1268 C CA . SER A 1 177 ? -7.041 -5.695 -2.015 1.00 97.88 177 SER A CA 1
ATOM 1269 C C . SER A 1 177 ? -6.740 -4.720 -0.884 1.00 97.88 177 SER A C 1
ATOM 1271 O O . SER A 1 177 ? -5.588 -4.519 -0.499 1.00 97.88 177 SER A O 1
ATOM 1273 N N . ALA A 1 178 ? -7.774 -4.071 -0.361 1.00 97.69 178 ALA A N 1
ATOM 1274 C CA . ALA A 1 178 ? -7.654 -3.213 0.805 1.00 97.69 178 ALA A CA 1
ATOM 1275 C C . ALA A 1 178 ? -8.925 -3.268 1.649 1.00 97.69 178 ALA A C 1
ATOM 1277 O O . ALA A 1 178 ? -10.024 -3.114 1.117 1.00 97.69 178 ALA A O 1
ATOM 1278 N N . VAL A 1 179 ? -8.766 -3.431 2.961 1.00 97.06 179 VAL A N 1
ATOM 1279 C CA . VAL A 1 179 ? -9.855 -3.392 3.938 1.00 97.06 179 VAL A CA 1
ATOM 1280 C C . VAL A 1 179 ? -9.553 -2.357 5.014 1.00 97.06 179 VAL A C 1
ATOM 1282 O O . VAL A 1 179 ? -8.507 -2.385 5.659 1.00 97.06 179 VAL A O 1
ATOM 1285 N N . GLY A 1 180 ? -10.491 -1.436 5.201 1.00 96.88 180 GLY A N 1
ATOM 1286 C CA . GLY A 1 180 ? -10.468 -0.437 6.259 1.00 96.88 180 GLY A CA 1
ATOM 1287 C C . GLY A 1 180 ? -11.482 -0.744 7.358 1.00 96.88 180 GLY A C 1
ATOM 1288 O O . GLY A 1 180 ? -12.641 -0.999 7.056 1.00 96.88 180 GLY A O 1
ATOM 1289 N N . ILE A 1 181 ? -11.093 -0.681 8.626 1.00 95.62 181 ILE A N 1
ATOM 1290 C CA . ILE A 1 181 ? -11.972 -0.907 9.776 1.00 95.62 181 ILE A CA 1
ATOM 1291 C C . ILE A 1 181 ? -12.197 0.415 10.508 1.00 95.62 181 ILE A C 1
ATOM 1293 O O . ILE A 1 181 ? -11.261 1.009 11.040 1.00 95.62 181 ILE A O 1
ATOM 1297 N N . ALA A 1 182 ? -13.442 0.877 10.561 1.00 95.19 182 ALA A N 1
ATOM 1298 C CA . ALA A 1 182 ? -13.841 2.012 11.382 1.00 95.19 182 ALA A CA 1
ATOM 1299 C C . ALA A 1 182 ? -14.491 1.501 12.673 1.00 95.19 182 ALA A C 1
ATOM 1301 O O . ALA A 1 182 ? -15.510 0.813 12.614 1.00 95.19 182 ALA A O 1
ATOM 1302 N N . LEU A 1 183 ? -13.910 1.854 13.818 1.00 92.12 183 LEU A N 1
ATOM 1303 C CA . LEU A 1 183 ? -14.368 1.469 15.151 1.00 92.12 183 LEU A CA 1
ATOM 1304 C C . LEU A 1 183 ? -14.931 2.664 15.922 1.00 92.12 183 LEU A C 1
ATOM 1306 O O . LEU A 1 183 ? -14.269 3.699 16.011 1.00 92.12 183 LEU A O 1
ATOM 1310 N N . ASP A 1 184 ? -16.121 2.512 16.505 1.00 90.62 184 ASP A N 1
ATOM 1311 C CA . ASP A 1 184 ? -16.666 3.354 17.589 1.00 90.62 184 ASP A CA 1
ATOM 1312 C C . ASP A 1 184 ? -16.451 4.879 17.416 1.00 90.62 184 ASP A C 1
ATOM 1314 O O . ASP A 1 184 ? -16.022 5.592 18.331 1.00 90.62 184 ASP A O 1
ATOM 1318 N N . GLY A 1 185 ? -16.745 5.399 16.220 1.00 93.12 185 GLY A N 1
ATOM 1319 C CA . GLY A 1 185 ? -16.582 6.816 15.864 1.00 93.12 185 GLY A CA 1
ATOM 1320 C C . GLY A 1 185 ? -15.409 7.111 14.926 1.00 93.12 185 GLY A C 1
ATOM 1321 O O . GLY A 1 185 ? -15.214 8.266 14.539 1.00 93.12 185 GLY A O 1
ATOM 1322 N N . GLY A 1 186 ? -14.625 6.094 14.567 1.00 95.50 186 GLY A N 1
ATOM 1323 C CA . GLY A 1 186 ? -13.539 6.192 13.599 1.00 95.50 186 GLY A CA 1
ATOM 1324 C C . GLY A 1 186 ? -14.016 6.472 12.178 1.00 95.50 186 GLY A C 1
ATOM 1325 O O . GLY A 1 186 ? -15.176 6.236 11.825 1.00 95.50 186 GLY A O 1
ATOM 1326 N N . TYR A 1 187 ? -13.102 6.994 11.361 1.00 97.44 187 TYR A N 1
ATOM 1327 C CA . TYR A 1 187 ? -13.354 7.319 9.963 1.00 97.44 187 TYR A CA 1
ATOM 1328 C C . TYR A 1 187 ? -12.335 6.647 9.044 1.00 97.44 187 TYR A C 1
ATOM 1330 O O . TYR A 1 187 ? -11.136 6.839 9.222 1.00 97.44 187 TYR A O 1
ATOM 1338 N N . VAL A 1 188 ? -12.791 5.881 8.051 1.00 97.88 188 VAL A N 1
ATOM 1339 C CA . VAL A 1 188 ? -11.884 5.229 7.093 1.00 97.88 188 VAL A CA 1
ATOM 1340 C C . VAL A 1 188 ? -12.340 5.411 5.654 1.00 97.88 188 VAL A C 1
ATOM 1342 O O . VAL A 1 188 ? -13.474 5.107 5.300 1.00 97.88 188 VAL A O 1
ATOM 1345 N N . VAL A 1 189 ? -11.430 5.850 4.794 1.00 98.31 189 VAL A N 1
ATOM 1346 C CA . VAL A 1 189 ? -11.623 5.903 3.346 1.00 98.31 189 VAL A CA 1
ATOM 1347 C C . VAL A 1 189 ? -10.624 4.965 2.686 1.00 98.31 189 VAL A C 1
ATOM 1349 O O . VAL A 1 189 ? -9.416 5.085 2.890 1.00 98.31 189 VAL A O 1
ATOM 1352 N N . VAL A 1 190 ? -11.131 4.043 1.872 1.00 98.50 190 VAL A N 1
ATOM 1353 C CA . VAL A 1 190 ? -10.330 3.158 1.025 1.00 98.50 190 VAL A CA 1
ATOM 1354 C C . VAL A 1 190 ? -10.690 3.445 -0.420 1.00 98.50 190 VAL A C 1
ATOM 1356 O O . VAL A 1 190 ? -11.780 3.141 -0.892 1.00 98.50 190 VAL A O 1
ATOM 1359 N N . ARG A 1 191 ? -9.762 4.040 -1.151 1.00 97.94 191 ARG A N 1
ATOM 1360 C CA . ARG A 1 191 ? -9.962 4.403 -2.550 1.00 97.94 191 ARG A CA 1
ATOM 1361 C C . ARG A 1 191 ? -8.750 4.042 -3.385 1.00 97.94 191 ARG A C 1
ATOM 1363 O O . ARG A 1 191 ? -7.687 3.684 -2.868 1.00 97.94 191 ARG A O 1
ATOM 1370 N N . GLY A 1 192 ? -8.919 4.108 -4.691 1.00 98.12 192 GLY A N 1
ATOM 1371 C CA . GLY A 1 192 ? -7.826 3.885 -5.617 1.00 98.12 192 GLY A CA 1
ATOM 1372 C C . GLY A 1 192 ? -8.271 3.988 -7.058 1.00 98.12 192 GLY A C 1
ATOM 1373 O O . GLY A 1 192 ? -9.467 3.971 -7.343 1.00 98.12 192 GLY A O 1
ATOM 1374 N N . LEU A 1 193 ? -7.291 4.101 -7.937 1.00 98.50 193 LEU A N 1
ATOM 1375 C CA . LEU A 1 193 ? -7.464 4.154 -9.375 1.00 98.50 193 LEU A CA 1
ATOM 1376 C C . LEU A 1 193 ? -6.524 3.134 -10.000 1.00 98.50 193 LEU A C 1
ATOM 1378 O O . LEU A 1 193 ? -5.311 3.207 -9.803 1.00 98.50 193 LEU A O 1
ATOM 1382 N N . VAL A 1 194 ? -7.088 2.210 -10.765 1.00 98.69 194 VAL A N 1
ATOM 1383 C CA . VAL A 1 194 ? -6.321 1.389 -11.694 1.00 98.69 194 VAL A CA 1
ATOM 1384 C C . VAL A 1 194 ? -6.509 1.969 -13.089 1.00 98.69 194 VAL A C 1
ATOM 1386 O O . VAL A 1 194 ? -7.642 2.078 -13.551 1.00 98.69 194 VAL A O 1
ATOM 1389 N N . SER A 1 195 ? -5.419 2.340 -13.751 1.00 98.62 195 SER A N 1
ATOM 1390 C CA . SER A 1 195 ? -5.431 2.817 -15.133 1.00 98.62 195 SER A CA 1
ATOM 1391 C C . SER A 1 195 ? -4.676 1.841 -16.030 1.00 98.62 195 SER A C 1
ATOM 1393 O O . SER A 1 195 ? -3.572 1.413 -15.692 1.00 98.62 195 SER A O 1
ATOM 1395 N N . ILE A 1 196 ? -5.274 1.474 -17.162 1.00 98.75 196 ILE A N 1
ATOM 1396 C CA . ILE A 1 196 ? -4.655 0.671 -18.217 1.00 98.75 196 ILE A CA 1
ATOM 1397 C C . ILE A 1 196 ? -4.449 1.567 -19.432 1.00 98.75 196 ILE A C 1
ATOM 1399 O O . ILE A 1 196 ? -5.412 1.931 -20.111 1.00 98.75 196 ILE A O 1
ATOM 1403 N N . GLY A 1 197 ? -3.192 1.932 -19.687 1.00 98.19 197 GLY A N 1
ATOM 1404 C CA . GLY A 1 197 ? -2.816 2.822 -20.781 1.00 98.19 197 GLY A CA 1
ATOM 1405 C C . GLY A 1 197 ? -2.947 2.178 -22.164 1.00 98.19 197 GLY A C 1
ATOM 1406 O O . GLY A 1 197 ? -3.029 0.959 -22.306 1.00 98.19 197 GLY A O 1
ATOM 1407 N N . GLU A 1 198 ? -2.907 3.005 -23.210 1.00 97.50 198 GLU A N 1
ATOM 1408 C CA . GLU A 1 198 ? -3.029 2.562 -24.610 1.00 97.50 198 GLU A CA 1
ATOM 1409 C C . GLU A 1 198 ? -1.988 1.489 -24.994 1.00 97.50 198 GLU A C 1
ATOM 1411 O O . GLU A 1 198 ? -2.302 0.539 -25.709 1.00 97.50 198 GLU A O 1
ATOM 1416 N N . GLY A 1 199 ? -0.760 1.610 -24.471 1.00 94.94 199 GLY A N 1
ATOM 1417 C CA . GLY A 1 199 ? 0.352 0.679 -24.709 1.00 94.94 199 GLY A CA 1
ATOM 1418 C C . GLY A 1 199 ? 0.353 -0.585 -23.838 1.00 94.94 199 GLY A C 1
ATOM 1419 O O . GLY A 1 199 ? 1.268 -1.400 -23.952 1.00 94.94 199 GLY A O 1
ATOM 1420 N N . ALA A 1 200 ? -0.641 -0.766 -22.966 1.00 97.94 200 ALA A N 1
ATOM 1421 C CA . ALA A 1 200 ? -0.693 -1.856 -21.993 1.00 97.94 200 ALA A CA 1
ATOM 1422 C C . ALA A 1 200 ? -1.552 -3.038 -22.471 1.00 97.94 200 ALA A C 1
ATOM 1424 O O . ALA A 1 200 ? -2.403 -3.554 -21.742 1.00 97.94 200 ALA A O 1
ATOM 1425 N N . ALA A 1 201 ? -1.311 -3.471 -23.709 1.00 98.31 201 ALA A N 1
ATOM 1426 C CA . ALA A 1 201 ? -1.991 -4.605 -24.326 1.00 98.31 201 ALA A CA 1
ATOM 1427 C C . ALA A 1 201 ? -1.892 -5.877 -23.466 1.00 98.31 201 ALA A C 1
ATOM 1429 O O . ALA A 1 201 ? -0.875 -6.122 -22.816 1.00 98.31 201 ALA A O 1
ATOM 1430 N N . ARG A 1 202 ? -2.939 -6.706 -23.478 1.00 98.50 202 ARG A N 1
ATOM 1431 C CA . ARG A 1 202 ? -3.028 -7.987 -22.758 1.00 98.50 202 ARG A CA 1
ATOM 1432 C C . ARG A 1 202 ? -2.831 -7.894 -21.235 1.00 98.50 202 ARG A C 1
ATOM 1434 O O . ARG A 1 202 ? -2.505 -8.888 -20.584 1.00 98.50 202 ARG A O 1
ATOM 1441 N N . SER A 1 203 ? -3.053 -6.723 -20.643 1.00 98.56 203 SER A N 1
ATOM 1442 C CA . SER A 1 203 ? -2.938 -6.546 -19.191 1.00 98.56 203 SER A CA 1
ATOM 1443 C C . SER A 1 203 ? -4.060 -7.255 -18.423 1.00 98.56 203 SER A C 1
ATOM 1445 O O . SER A 1 203 ? -5.135 -7.535 -18.966 1.00 98.56 203 SER A O 1
ATOM 1447 N N . ARG A 1 204 ? -3.806 -7.542 -17.141 1.00 98.75 204 ARG A N 1
ATOM 1448 C CA . ARG A 1 204 ? -4.809 -8.031 -16.181 1.00 98.75 204 ARG A CA 1
ATOM 1449 C C . ARG A 1 204 ? -4.828 -7.158 -14.937 1.00 98.75 204 ARG A C 1
ATOM 1451 O O . ARG A 1 204 ? -3.780 -6.968 -14.328 1.00 98.75 204 ARG A O 1
ATOM 1458 N N . ALA A 1 205 ? -5.998 -6.702 -14.519 1.00 98.56 205 ALA A N 1
ATOM 1459 C CA . ALA A 1 205 ? -6.136 -5.955 -13.281 1.00 98.56 205 ALA A CA 1
ATOM 1460 C C . ALA A 1 205 ? -7.340 -6.402 -12.453 1.00 98.56 205 ALA A C 1
ATOM 1462 O O . ALA A 1 205 ? -8.449 -6.522 -12.975 1.00 98.56 205 ALA A O 1
ATOM 1463 N N . ASP A 1 206 ? -7.107 -6.577 -11.156 1.00 98.31 206 ASP A N 1
ATOM 1464 C CA . ASP A 1 206 ? -8.123 -6.798 -10.132 1.00 98.31 206 ASP A CA 1
ATOM 1465 C C . ASP A 1 206 ? -7.879 -5.854 -8.948 1.00 98.31 206 ASP A C 1
ATOM 1467 O O . ASP A 1 206 ? -6.773 -5.803 -8.397 1.00 98.31 206 ASP A O 1
ATOM 1471 N N . PHE A 1 207 ? -8.905 -5.093 -8.557 1.00 98.31 207 PHE A N 1
ATOM 1472 C CA . PHE A 1 207 ? -8.843 -4.223 -7.386 1.00 98.31 207 PHE A CA 1
ATOM 1473 C C . PHE A 1 207 ? -10.092 -4.328 -6.508 1.00 98.31 207 PHE A C 1
ATOM 1475 O O . PHE A 1 207 ? -11.174 -3.875 -6.877 1.00 98.31 207 PHE A O 1
ATOM 1482 N N . THR A 1 208 ? -9.922 -4.852 -5.296 1.00 98.00 208 THR A N 1
ATOM 1483 C CA . THR A 1 208 ? -10.970 -4.908 -4.274 1.00 98.00 208 THR A CA 1
ATOM 1484 C C . THR A 1 208 ? -10.734 -3.863 -3.182 1.00 98.00 208 THR A C 1
ATOM 1486 O O . THR A 1 208 ? -9.700 -3.865 -2.51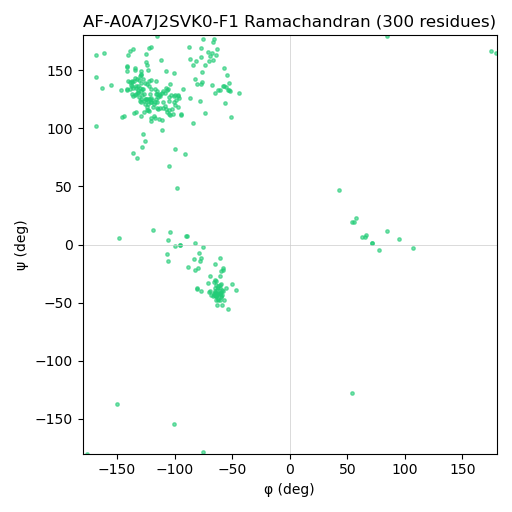6 1.00 98.00 208 THR A O 1
ATOM 1489 N N . ALA A 1 209 ? -11.712 -2.994 -2.943 1.00 98.00 209 ALA A N 1
ATOM 1490 C CA . ALA A 1 209 ? -11.718 -2.041 -1.837 1.00 98.00 209 ALA A CA 1
ATOM 1491 C C . ALA A 1 209 ? -12.893 -2.332 -0.899 1.00 98.00 209 ALA A C 1
ATOM 1493 O O . ALA A 1 209 ? -14.021 -2.518 -1.342 1.00 98.00 209 ALA A O 1
ATOM 1494 N N . GLY A 1 210 ? -12.646 -2.354 0.404 1.00 97.56 210 GLY A N 1
ATOM 1495 C CA . GLY A 1 210 ? -13.673 -2.636 1.392 1.00 97.56 210 GLY A CA 1
ATOM 1496 C C . GLY A 1 210 ? -13.537 -1.782 2.633 1.00 97.56 210 GLY A C 1
ATOM 1497 O O . GLY A 1 210 ? -12.430 -1.427 3.042 1.00 97.56 210 GLY A O 1
ATOM 1498 N N . VAL A 1 211 ? -14.668 -1.491 3.264 1.00 97.25 211 VAL A N 1
ATOM 1499 C CA . VAL A 1 211 ? -14.697 -0.944 4.623 1.00 97.25 211 VAL A CA 1
ATOM 1500 C C . VAL A 1 211 ? -15.613 -1.772 5.510 1.00 97.25 211 VAL A C 1
ATOM 1502 O O . VAL A 1 211 ? -16.667 -2.217 5.063 1.00 97.25 211 VAL A O 1
ATOM 1505 N N . ALA A 1 212 ? -15.235 -1.965 6.771 1.00 94.56 212 ALA A N 1
ATOM 1506 C CA . ALA A 1 212 ? -16.114 -2.504 7.795 1.00 94.56 212 ALA A CA 1
ATOM 1507 C C . ALA A 1 212 ? -16.362 -1.454 8.880 1.00 94.56 212 ALA A C 1
ATOM 1509 O O . ALA A 1 212 ? -15.420 -0.854 9.399 1.00 94.56 212 ALA A O 1
ATOM 1510 N N . LEU A 1 213 ? -17.630 -1.230 9.217 1.00 93.88 213 LEU A N 1
ATOM 1511 C CA . LEU A 1 213 ? -18.042 -0.284 10.251 1.00 93.88 213 LEU A CA 1
ATOM 1512 C C . LEU A 1 213 ? -18.505 -1.079 11.468 1.00 93.88 213 LEU A C 1
ATOM 1514 O O . LEU A 1 213 ? -19.496 -1.809 11.389 1.00 93.88 213 LEU A O 1
ATOM 1518 N N . LEU A 1 214 ? -17.775 -0.963 12.573 1.00 90.25 214 LEU A N 1
ATOM 1519 C CA . LEU A 1 214 ? -18.077 -1.657 13.817 1.00 90.25 214 LEU A CA 1
ATOM 1520 C C . LEU A 1 214 ? -18.288 -0.621 14.921 1.00 90.25 214 LEU A C 1
ATOM 1522 O O . LEU A 1 214 ? -17.438 0.232 15.171 1.00 90.25 214 LEU A O 1
ATOM 1526 N N . GLY A 1 215 ? -19.428 -0.718 15.595 1.00 86.56 215 GLY A N 1
ATOM 1527 C CA . GLY A 1 215 ? -19.767 0.181 16.690 1.00 86.56 215 GLY A CA 1
ATOM 1528 C C . GLY A 1 215 ? -20.400 1.502 16.254 1.00 86.56 215 GLY A C 1
ATOM 1529 O O . GLY A 1 215 ? -20.651 1.7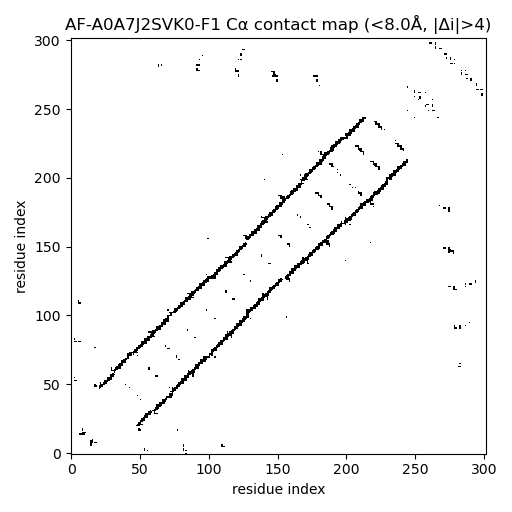69 15.074 1.00 86.56 215 GLY A O 1
ATOM 1530 N N . GLU A 1 216 ? -20.730 2.322 17.245 1.00 89.31 216 GLU A N 1
ATOM 1531 C CA . GLU A 1 216 ? -21.542 3.522 17.052 1.00 89.31 216 GLU A CA 1
ATOM 1532 C C . GLU A 1 216 ? -20.725 4.667 16.440 1.00 89.31 216 GLU A C 1
ATOM 1534 O O . GLU A 1 216 ? -19.579 4.910 16.811 1.00 89.31 216 GLU A O 1
ATOM 1539 N N . GLY A 1 217 ? -21.311 5.399 15.488 1.00 92.81 217 GLY A N 1
ATOM 1540 C CA . GLY A 1 217 ? -20.675 6.569 14.871 1.00 92.81 217 GLY A CA 1
ATOM 1541 C C . GLY A 1 217 ? -19.508 6.255 13.925 1.00 92.81 217 GLY A C 1
ATOM 1542 O O . GLY A 1 217 ? -18.920 7.187 13.370 1.00 92.81 217 GLY A O 1
ATOM 1543 N N . ALA A 1 218 ? -19.175 4.976 13.719 1.00 94.88 218 ALA A N 1
ATOM 1544 C CA . ALA A 1 218 ? -18.198 4.545 12.727 1.00 94.88 218 ALA A CA 1
ATOM 1545 C C . ALA A 1 218 ? -18.648 4.949 11.314 1.00 94.88 218 ALA A C 1
ATOM 1547 O O . ALA A 1 218 ? -19.802 4.758 10.921 1.00 94.88 218 ALA A O 1
ATOM 1548 N N . ARG A 1 219 ? -17.725 5.524 10.543 1.00 96.25 219 ARG A N 1
ATOM 1549 C CA . ARG A 1 219 ? -17.972 6.023 9.187 1.00 96.25 219 ARG A CA 1
ATOM 1550 C C . ARG A 1 219 ? -16.896 5.503 8.251 1.00 96.25 219 ARG A C 1
ATOM 1552 O O . ARG A 1 219 ? -15.720 5.483 8.605 1.00 96.25 219 ARG A O 1
ATOM 1559 N N . GLY A 1 220 ? -17.273 5.157 7.032 1.00 96.88 220 GLY A N 1
ATOM 1560 C CA . GLY A 1 220 ? -16.277 4.826 6.033 1.00 96.88 220 GLY A CA 1
ATOM 1561 C C . GLY A 1 220 ? -16.823 4.733 4.626 1.00 96.88 220 GLY A C 1
ATOM 1562 O O . GLY A 1 220 ? -18.032 4.659 4.429 1.00 96.88 220 GLY A O 1
ATOM 1563 N N . HIS A 1 221 ? -15.904 4.777 3.667 1.00 97.06 221 HIS A N 1
ATOM 1564 C CA . HIS A 1 221 ? -16.200 4.784 2.241 1.00 97.06 221 HIS A CA 1
ATOM 1565 C C . HIS A 1 221 ? -15.189 3.928 1.480 1.00 97.06 221 HIS A C 1
ATOM 1567 O O . HIS A 1 221 ? -13.981 4.080 1.671 1.00 97.06 221 HIS A O 1
ATOM 1573 N N . ALA A 1 222 ? -15.686 3.081 0.580 1.00 97.81 222 ALA A N 1
ATOM 1574 C CA . ALA A 1 222 ? -14.876 2.320 -0.363 1.00 97.81 222 ALA A CA 1
ATOM 1575 C C . ALA A 1 222 ? -15.170 2.780 -1.802 1.00 97.81 222 ALA A C 1
ATOM 1577 O O . ALA A 1 222 ? -16.298 2.661 -2.281 1.00 97.81 222 ALA A O 1
ATOM 1578 N N . ALA A 1 223 ? -14.165 3.329 -2.490 1.00 97.38 223 ALA A N 1
ATOM 1579 C CA . ALA A 1 223 ? -14.318 3.929 -3.820 1.00 97.38 223 ALA A CA 1
ATOM 1580 C C . ALA A 1 223 ? -13.182 3.513 -4.776 1.00 97.38 223 ALA A C 1
ATOM 1582 O O . ALA A 1 223 ? -12.231 4.278 -4.985 1.00 97.38 223 ALA A O 1
ATOM 1583 N N . PRO A 1 224 ? -13.237 2.293 -5.340 1.00 97.56 224 PRO A N 1
ATOM 1584 C CA . PRO A 1 224 ? -12.314 1.863 -6.378 1.00 97.56 224 PRO A CA 1
ATOM 1585 C C . PRO A 1 224 ? -12.739 2.402 -7.749 1.00 97.56 224 PRO A C 1
ATOM 1587 O O . PRO A 1 224 ? -13.911 2.362 -8.117 1.00 97.56 224 PRO A O 1
ATOM 1590 N N . MET A 1 225 ? -11.775 2.860 -8.539 1.00 97.81 225 MET A N 1
ATOM 1591 C CA . MET A 1 225 ? -11.978 3.382 -9.891 1.00 97.81 225 MET A CA 1
ATOM 1592 C C . MET A 1 225 ? -11.118 2.605 -10.884 1.00 97.81 225 MET A C 1
ATOM 1594 O O . MET A 1 225 ? -10.045 2.108 -10.531 1.00 97.81 225 MET A O 1
ATOM 1598 N N . LEU A 1 226 ? -11.606 2.509 -12.117 1.00 97.56 226 LEU A N 1
ATOM 1599 C CA . LEU A 1 226 ? -10.956 1.802 -13.209 1.00 97.56 226 LEU A CA 1
ATOM 1600 C C . LEU A 1 226 ? -11.041 2.654 -14.479 1.00 97.56 226 LEU A C 1
ATOM 1602 O O . LEU A 1 226 ? -12.130 3.072 -14.870 1.00 97.56 226 LEU A O 1
ATOM 1606 N N . GLU A 1 227 ? -9.901 2.881 -15.119 1.00 98.06 227 GLU A N 1
ATOM 1607 C CA . GLU A 1 227 ? -9.774 3.570 -16.402 1.00 98.06 227 GLU A CA 1
ATOM 1608 C C . GLU A 1 227 ? -9.082 2.635 -17.396 1.00 98.06 227 GLU A C 1
ATOM 1610 O O . GLU A 1 227 ? -8.009 2.104 -17.118 1.00 98.06 227 GLU A O 1
ATOM 1615 N N . VAL A 1 228 ? -9.705 2.391 -18.549 1.00 98.00 228 VAL A N 1
ATOM 1616 C CA . VAL A 1 228 ? -9.173 1.485 -19.574 1.00 98.00 228 VAL A CA 1
ATOM 1617 C C . VAL A 1 228 ? -9.123 2.224 -20.902 1.00 98.00 228 VAL A C 1
ATOM 1619 O O . VAL A 1 228 ? -10.159 2.583 -21.457 1.00 98.00 228 VAL A O 1
ATOM 1622 N N . HIS A 1 229 ? -7.911 2.447 -21.404 1.00 97.88 229 HIS A N 1
ATOM 1623 C CA . HIS A 1 229 ? -7.651 3.228 -22.616 1.00 97.88 229 HIS A CA 1
ATOM 1624 C C . HIS A 1 229 ? -7.278 2.363 -23.828 1.00 97.88 229 HIS A C 1
ATOM 1626 O O . HIS A 1 229 ? -6.991 2.891 -24.895 1.00 97.88 229 HIS A O 1
ATOM 1632 N N . THR A 1 230 ? -7.296 1.036 -23.696 1.00 96.50 230 THR A N 1
ATOM 1633 C CA . THR A 1 230 ? -7.024 0.097 -24.792 1.00 96.50 230 THR A CA 1
ATOM 1634 C C . THR A 1 230 ? -8.118 -0.960 -24.907 1.00 96.50 230 THR A C 1
ATOM 1636 O O . THR A 1 230 ? -8.740 -1.336 -23.916 1.00 96.50 230 THR A O 1
ATOM 1639 N N . GLY A 1 231 ? -8.365 -1.442 -26.127 1.00 96.00 231 GLY A N 1
ATOM 1640 C CA . GLY A 1 231 ? -9.309 -2.534 -26.386 1.00 96.00 231 GLY A CA 1
ATOM 1641 C C . GLY A 1 231 ? -8.716 -3.932 -26.182 1.00 96.00 231 GLY A C 1
ATOM 1642 O O . GLY A 1 231 ? -9.467 -4.903 -26.149 1.00 96.00 231 GLY A O 1
ATOM 1643 N N . ASP A 1 232 ? -7.390 -4.046 -26.055 1.00 97.06 232 ASP A N 1
ATOM 1644 C CA . ASP A 1 232 ? -6.686 -5.319 -25.864 1.00 97.06 232 ASP A CA 1
ATOM 1645 C C . ASP A 1 232 ? -6.344 -5.520 -24.382 1.00 97.06 232 ASP A C 1
ATOM 1647 O O . ASP A 1 232 ? -5.243 -5.209 -23.928 1.00 97.06 232 ASP A O 1
ATOM 1651 N N . VAL A 1 233 ? -7.313 -6.006 -23.607 1.00 97.50 233 VAL A N 1
ATOM 1652 C CA . VAL A 1 233 ? -7.164 -6.299 -22.175 1.00 97.50 233 VAL A CA 1
ATOM 1653 C C . VAL A 1 233 ? -7.679 -7.706 -21.901 1.00 97.50 233 VAL A C 1
ATOM 1655 O O . VAL A 1 233 ? -8.753 -8.081 -22.366 1.00 97.50 233 VAL A O 1
ATOM 1658 N N . LEU A 1 234 ? -6.926 -8.492 -21.127 1.00 98.12 234 LEU A N 1
ATOM 1659 C CA . LEU A 1 234 ? -7.346 -9.845 -20.751 1.00 98.12 234 LEU A CA 1
ATOM 1660 C C . LEU A 1 234 ? -8.347 -9.819 -19.591 1.00 98.12 234 LEU A C 1
ATOM 1662 O O . LEU A 1 234 ? -9.279 -10.620 -19.562 1.00 98.12 234 LEU A O 1
ATOM 1666 N N . GLU A 1 235 ? -8.144 -8.918 -18.627 1.00 97.62 235 GLU A N 1
ATOM 1667 C CA . GLU A 1 235 ? -9.027 -8.738 -17.476 1.00 97.62 235 GLU A CA 1
ATOM 1668 C C . GLU A 1 235 ? -8.911 -7.322 -16.905 1.00 97.62 235 GLU A C 1
ATOM 1670 O O . GLU A 1 235 ? -7.809 -6.805 -16.735 1.00 97.62 235 GLU A O 1
ATOM 1675 N N . ALA A 1 236 ? -10.040 -6.710 -16.560 1.00 97.50 236 ALA A N 1
ATOM 1676 C CA . ALA A 1 236 ? -10.071 -5.484 -15.776 1.00 97.50 236 ALA A CA 1
ATOM 1677 C C . ALA A 1 236 ? -11.303 -5.511 -14.872 1.00 97.50 236 ALA A C 1
ATOM 1679 O O . ALA A 1 236 ? -12.440 -5.476 -15.351 1.00 97.50 236 ALA A O 1
ATOM 1680 N N . ARG A 1 237 ? -11.081 -5.653 -13.566 1.00 97.06 237 ARG A N 1
ATOM 1681 C CA . ARG A 1 237 ? -12.137 -5.787 -12.563 1.00 97.06 237 ARG A CA 1
ATOM 1682 C C . ARG A 1 237 ? -11.851 -4.894 -11.373 1.00 97.06 237 ARG A C 1
ATOM 1684 O O . ARG A 1 237 ? -10.713 -4.736 -10.938 1.00 97.06 237 ARG A O 1
ATOM 1691 N N . HIS A 1 238 ? -12.922 -4.343 -10.826 1.00 94.81 238 HIS A N 1
ATOM 1692 C CA . HIS A 1 238 ? -12.898 -3.730 -9.515 1.00 94.81 238 HIS A CA 1
ATOM 1693 C C . HIS A 1 238 ? -14.108 -4.185 -8.705 1.00 94.81 238 HIS A C 1
ATOM 1695 O O . HIS A 1 238 ? -15.163 -4.497 -9.259 1.00 94.81 238 HIS A O 1
ATOM 1701 N N . HIS A 1 239 ? -13.951 -4.235 -7.392 1.00 96.50 239 HIS A N 1
ATOM 1702 C CA . HIS A 1 239 ? -15.012 -4.604 -6.474 1.00 96.50 239 HIS A CA 1
ATOM 1703 C C . HIS A 1 239 ? -14.982 -3.683 -5.260 1.00 96.50 239 HIS A C 1
ATOM 1705 O O . HIS A 1 239 ? -13.915 -3.377 -4.728 1.00 96.50 239 HIS A O 1
ATOM 1711 N N . SER A 1 240 ? -16.160 -3.237 -4.828 1.00 96.81 240 SER A N 1
ATOM 1712 C CA . SER A 1 240 ? -16.325 -2.429 -3.625 1.00 96.81 240 SER A CA 1
ATOM 1713 C C . SER A 1 240 ? -17.306 -3.108 -2.683 1.00 96.81 240 SER A C 1
ATOM 1715 O O . SER A 1 240 ? -18.334 -3.606 -3.141 1.00 96.81 240 SER A O 1
ATOM 1717 N N . PHE A 1 241 ? -17.022 -3.112 -1.382 1.00 95.69 241 PHE A N 1
ATOM 1718 C CA . PHE A 1 241 ? -17.983 -3.577 -0.387 1.00 95.69 241 PHE A CA 1
ATOM 1719 C C . PHE A 1 241 ? -17.975 -2.737 0.887 1.00 95.69 241 PHE A C 1
ATOM 1721 O O . PHE A 1 241 ? -16.965 -2.163 1.296 1.00 95.69 241 PHE A O 1
ATOM 1728 N N . GLU A 1 242 ? -19.121 -2.743 1.558 1.00 94.25 242 GLU A N 1
ATOM 1729 C CA . GLU A 1 242 ? -19.276 -2.229 2.910 1.00 94.25 242 GLU A CA 1
ATOM 1730 C C . GLU A 1 242 ? -19.789 -3.359 3.797 1.00 94.25 242 GLU A C 1
ATOM 1732 O O . GLU A 1 242 ? -20.809 -3.985 3.507 1.00 94.25 242 GLU A O 1
ATOM 1737 N N . ALA A 1 243 ? -19.075 -3.633 4.882 1.00 90.94 243 ALA A N 1
ATOM 1738 C CA . ALA A 1 243 ? -19.465 -4.608 5.881 1.00 90.94 243 ALA A CA 1
ATOM 1739 C C . ALA A 1 243 ? -19.918 -3.893 7.155 1.00 90.94 243 ALA A C 1
ATOM 1741 O O . ALA A 1 243 ? -19.267 -2.983 7.662 1.00 90.94 243 ALA A O 1
ATOM 1742 N N . LYS A 1 244 ? -21.036 -4.337 7.714 1.00 88.12 244 LYS A N 1
ATOM 1743 C CA . LYS A 1 244 ? -21.465 -3.966 9.063 1.00 88.12 244 LYS A CA 1
ATOM 1744 C C . LYS A 1 244 ? -21.696 -5.275 9.793 1.00 88.12 244 LYS A C 1
ATOM 1746 O O . LYS A 1 244 ? -22.796 -5.812 9.663 1.00 88.12 244 LYS A O 1
ATOM 1751 N N . PRO A 1 245 ? -20.664 -5.849 10.442 1.00 78.81 245 PRO A N 1
ATOM 1752 C CA . PRO A 1 245 ? -20.829 -7.078 11.202 1.00 78.81 245 PRO A CA 1
ATOM 1753 C C . PRO A 1 245 ? -22.009 -6.915 12.155 1.00 78.81 245 PRO A C 1
ATOM 1755 O O . PRO A 1 245 ? -22.000 -6.065 13.046 1.00 78.81 245 PRO A O 1
ATOM 1758 N N . GLY A 1 246 ? -23.085 -7.635 11.847 1.00 72.31 246 GLY A N 1
ATOM 1759 C CA . GLY A 1 246 ? -24.387 -7.376 12.438 1.00 72.31 246 GLY A CA 1
ATOM 1760 C C . GLY A 1 246 ? -24.488 -7.917 13.864 1.00 72.31 246 GLY A C 1
ATOM 1761 O O . GLY A 1 246 ? -23.659 -8.737 14.278 1.00 72.31 246 GLY A O 1
ATOM 1762 N N . PRO A 1 247 ? -25.555 -7.538 14.592 1.00 76.44 247 PRO A N 1
ATOM 1763 C CA . PRO A 1 247 ? -25.869 -8.103 15.901 1.00 76.44 247 PRO A CA 1
ATOM 1764 C C . PRO A 1 247 ? -25.874 -9.634 15.899 1.00 76.44 247 PRO A C 1
ATOM 1766 O O . PRO A 1 247 ? -25.427 -10.230 16.868 1.00 76.44 247 PRO A O 1
ATOM 1769 N N . ASP A 1 248 ? -26.286 -10.267 14.797 1.00 86.62 248 ASP A N 1
ATOM 1770 C CA . ASP A 1 248 ? -26.378 -11.726 14.679 1.00 86.62 248 ASP A CA 1
ATOM 1771 C C . ASP A 1 248 ? -25.011 -12.423 14.663 1.00 86.62 248 ASP A C 1
ATOM 1773 O O . ASP A 1 248 ? -24.843 -13.461 15.302 1.00 86.62 248 ASP A O 1
ATOM 1777 N N . GLN A 1 249 ? -24.012 -11.858 13.971 1.00 88.12 249 GLN A N 1
ATOM 1778 C CA . GLN A 1 249 ? -22.654 -12.420 13.954 1.00 88.12 249 GLN A CA 1
ATOM 1779 C C . GLN A 1 249 ? -22.007 -12.310 15.336 1.00 88.12 249 GLN A C 1
ATOM 1781 O O . GLN A 1 249 ? -21.444 -13.285 15.837 1.00 88.12 249 GLN A O 1
ATOM 1786 N N . LEU A 1 250 ? -22.146 -11.146 15.979 1.00 86.44 250 LEU A N 1
ATOM 1787 C CA . LEU A 1 250 ? -21.670 -10.932 17.345 1.00 86.44 250 LEU A CA 1
ATOM 1788 C C . LEU A 1 250 ? -22.415 -11.830 18.340 1.00 86.44 250 LEU A C 1
ATOM 1790 O O . LEU A 1 250 ? -21.783 -12.473 19.174 1.00 86.44 250 LEU A O 1
ATOM 1794 N N . PHE A 1 251 ? -23.741 -11.935 18.231 1.00 88.19 251 PHE A N 1
ATOM 1795 C CA . PHE A 1 251 ? -24.566 -12.802 19.071 1.00 88.19 251 PHE A CA 1
ATOM 1796 C C . PHE A 1 251 ? -24.165 -14.270 18.928 1.00 88.19 251 PHE A C 1
ATOM 1798 O O . PHE A 1 251 ? -23.996 -14.959 19.934 1.00 88.19 251 PHE A O 1
ATOM 1805 N N . TYR A 1 252 ? -23.958 -14.745 17.698 1.00 93.88 252 TYR A N 1
ATOM 1806 C CA . TYR A 1 252 ? -23.523 -16.112 17.445 1.00 93.88 252 TYR A CA 1
ATOM 1807 C C . TYR A 1 252 ? -22.182 -16.401 18.123 1.00 93.88 252 TYR A C 1
ATOM 1809 O O . TYR A 1 252 ? -22.085 -17.354 18.894 1.00 93.88 252 TYR A O 1
ATOM 1817 N N . LEU A 1 253 ? -21.170 -15.559 17.906 1.00 94.06 253 LEU A N 1
ATOM 1818 C CA . LEU A 1 253 ? -19.849 -15.722 18.522 1.00 94.06 253 LEU A CA 1
ATOM 1819 C C . LEU A 1 253 ? -19.923 -15.679 20.054 1.00 94.06 253 LEU A C 1
ATOM 1821 O O . LEU A 1 253 ? -19.347 -16.534 20.728 1.00 94.06 253 LEU A O 1
ATOM 1825 N N . ARG A 1 254 ? -20.721 -14.761 20.607 1.00 93.25 254 ARG A N 1
ATOM 1826 C CA . ARG A 1 254 ? -20.954 -14.669 22.052 1.00 93.25 254 ARG A CA 1
ATOM 1827 C C . ARG A 1 254 ? -21.668 -15.888 22.628 1.00 93.25 254 ARG A C 1
ATOM 1829 O O . ARG A 1 254 ? -21.304 -16.362 23.699 1.00 93.25 254 ARG A O 1
ATOM 1836 N N . SER A 1 255 ? -22.627 -16.467 21.903 1.00 96.19 255 SER A N 1
ATOM 1837 C CA . SER A 1 255 ? -23.285 -17.721 22.302 1.00 96.19 255 SER A CA 1
ATOM 1838 C C . SER A 1 255 ? -22.335 -18.926 22.319 1.00 96.19 255 SER A C 1
ATOM 1840 O O . SER A 1 255 ? -22.644 -19.946 22.933 1.00 96.19 255 SER A O 1
ATOM 1842 N N . ARG A 1 256 ? -21.164 -18.819 21.673 1.00 96.81 256 ARG A N 1
ATOM 1843 C CA . ARG A 1 256 ? -20.083 -19.816 21.730 1.00 96.81 256 ARG A CA 1
ATOM 1844 C C . ARG A 1 256 ? -19.090 -19.566 22.867 1.00 96.81 256 ARG A C 1
ATOM 1846 O O . ARG A 1 256 ? -18.098 -20.279 22.955 1.00 96.81 256 ARG A O 1
ATOM 1853 N N . GLY A 1 257 ? -19.377 -18.608 23.749 1.00 95.44 257 GLY A N 1
ATOM 1854 C CA . GLY A 1 257 ? -18.592 -18.337 24.951 1.00 95.44 257 GLY A CA 1
ATOM 1855 C C . GLY A 1 257 ? -17.539 -17.244 24.794 1.00 95.44 257 GLY A C 1
ATOM 1856 O O . GLY A 1 257 ? -16.800 -17.013 25.743 1.00 95.44 257 GLY A O 1
ATOM 1857 N N . LEU A 1 258 ? -17.479 -16.566 23.643 1.00 93.56 258 LEU A N 1
ATOM 1858 C CA . LEU A 1 258 ? -16.629 -15.388 23.477 1.00 93.56 258 LEU A CA 1
ATOM 1859 C C . LEU A 1 258 ? -17.267 -14.175 24.162 1.00 93.56 258 LEU A C 1
ATOM 1861 O O . LEU A 1 258 ? -18.476 -13.942 24.071 1.00 93.56 258 LEU A O 1
ATOM 1865 N N . SER A 1 259 ? -16.453 -13.364 24.820 1.00 90.88 259 SER A N 1
ATOM 1866 C CA . SER A 1 259 ? -16.838 -12.005 25.181 1.00 90.88 259 SER A CA 1
ATOM 1867 C C . SER A 1 259 ? -17.066 -11.164 23.918 1.00 90.88 259 SER A C 1
ATOM 1869 O O . SER A 1 259 ? -16.678 -11.533 22.807 1.00 90.88 259 SER A O 1
ATOM 1871 N N . GLU A 1 260 ? -17.739 -10.024 24.058 1.00 85.56 260 GLU A N 1
ATOM 1872 C CA . GLU A 1 260 ? -17.944 -9.130 22.916 1.00 85.56 260 GLU A CA 1
ATOM 1873 C C . GLU A 1 260 ? -16.627 -8.598 22.313 1.00 85.56 260 GLU A C 1
ATOM 1875 O O . GLU A 1 260 ? -16.522 -8.629 21.084 1.00 85.56 260 GLU A O 1
ATOM 1880 N N . PRO A 1 261 ? -15.613 -8.193 23.109 1.00 84.38 261 PRO A N 1
ATOM 1881 C CA . PRO A 1 261 ? -14.291 -7.850 22.584 1.00 84.38 261 PRO A CA 1
ATOM 1882 C C . PRO A 1 261 ? -13.648 -8.998 21.799 1.00 84.38 261 PRO A C 1
ATOM 1884 O O . PRO A 1 261 ? -13.268 -8.805 20.650 1.00 84.38 261 PRO A O 1
ATOM 1887 N N . GLU A 1 262 ? -13.642 -10.221 22.341 1.00 88.50 262 GLU A N 1
ATOM 1888 C CA . GLU A 1 262 ? -13.073 -11.388 21.645 1.00 88.50 262 GLU A CA 1
ATOM 1889 C C . GLU A 1 262 ? -13.808 -11.706 20.332 1.00 88.50 262 GLU A C 1
ATOM 1891 O O . GLU A 1 262 ? -13.190 -12.078 19.333 1.00 88.50 262 GLU A O 1
ATOM 1896 N N . ALA A 1 263 ? -15.135 -11.546 20.303 1.00 89.00 263 ALA A N 1
ATOM 1897 C CA . ALA A 1 263 ? -15.926 -11.724 19.089 1.00 89.00 263 ALA A CA 1
ATOM 1898 C C . ALA A 1 263 ? -15.588 -10.667 18.023 1.00 89.00 263 ALA A C 1
ATOM 1900 O O . ALA A 1 263 ? -15.470 -11.003 16.841 1.00 89.00 263 ALA A O 1
ATOM 1901 N N . ARG A 1 264 ? -15.418 -9.401 18.428 1.00 86.81 264 ARG A N 1
ATOM 1902 C CA . ARG A 1 264 ? -14.995 -8.313 17.532 1.00 86.81 264 ARG A CA 1
ATOM 1903 C C . ARG A 1 264 ? -13.591 -8.570 16.994 1.00 86.81 264 ARG A C 1
ATOM 1905 O O . ARG A 1 264 ? -13.408 -8.524 15.779 1.00 86.81 264 ARG A O 1
ATOM 1912 N N . ASP A 1 265 ? -12.644 -8.920 17.858 1.00 87.50 265 ASP A N 1
ATOM 1913 C CA . ASP A 1 265 ? -11.263 -9.225 17.478 1.00 87.50 265 ASP A CA 1
ATOM 1914 C C . ASP A 1 265 ? -11.191 -10.366 16.462 1.00 87.50 265 ASP A C 1
ATOM 1916 O O . ASP A 1 265 ? -10.442 -10.283 15.486 1.00 87.50 265 ASP A O 1
ATOM 1920 N N . LEU A 1 266 ? -12.015 -11.407 16.627 1.00 89.94 266 LEU A N 1
ATOM 1921 C CA . LEU A 1 266 ? -12.083 -12.521 15.682 1.00 89.94 266 LEU A CA 1
ATOM 1922 C C . LEU A 1 266 ? -12.586 -12.079 14.300 1.00 89.94 266 LEU A C 1
ATOM 1924 O O . LEU A 1 266 ? -12.010 -12.461 13.280 1.00 89.94 266 LEU A O 1
ATOM 1928 N N . ILE A 1 267 ? -13.633 -11.251 14.252 1.00 89.00 267 ILE A N 1
ATOM 1929 C CA . ILE A 1 267 ? -14.162 -10.698 12.995 1.00 89.00 267 ILE A CA 1
ATOM 1930 C C . ILE A 1 267 ? -13.102 -9.831 12.306 1.00 89.00 267 ILE A C 1
ATOM 1932 O O . ILE A 1 267 ? -12.855 -9.981 11.108 1.00 89.00 267 ILE A O 1
ATOM 1936 N N . ILE A 1 268 ? -12.456 -8.942 13.062 1.00 89.62 268 ILE A N 1
ATOM 1937 C CA . ILE A 1 268 ? -11.425 -8.032 12.554 1.00 89.62 268 ILE A CA 1
ATOM 1938 C C . ILE A 1 268 ? -10.217 -8.818 12.034 1.00 89.62 268 ILE A C 1
ATOM 1940 O O . ILE A 1 268 ? -9.723 -8.537 10.941 1.00 89.62 268 ILE A O 1
ATOM 1944 N N . THR A 1 269 ? -9.788 -9.846 12.768 1.00 88.81 269 THR A N 1
ATOM 1945 C CA . THR A 1 269 ? -8.698 -10.742 12.359 1.00 88.81 269 THR A CA 1
ATOM 1946 C C . THR A 1 269 ? -9.016 -11.428 11.033 1.00 88.81 269 THR A C 1
ATOM 1948 O O . THR A 1 269 ? -8.170 -11.433 10.142 1.00 88.81 269 THR A O 1
ATOM 1951 N N . GLY A 1 270 ? -10.247 -11.922 10.843 1.00 89.12 270 GLY A N 1
ATOM 1952 C CA . GLY A 1 270 ? -10.664 -12.539 9.580 1.00 89.12 270 GLY A CA 1
ATOM 1953 C C . GLY A 1 270 ? -10.560 -11.590 8.380 1.00 89.12 270 GLY A C 1
ATOM 1954 O O . GLY A 1 270 ? -10.076 -11.982 7.316 1.00 89.12 270 GLY A O 1
ATOM 1955 N N . PHE A 1 271 ? -10.938 -10.318 8.550 1.00 89.31 271 PHE A N 1
ATOM 1956 C CA . PHE A 1 271 ? -10.718 -9.303 7.515 1.00 89.31 271 PHE A CA 1
ATOM 1957 C C . PHE A 1 271 ? -9.232 -9.080 7.240 1.00 89.31 271 PHE A C 1
ATOM 1959 O O . PHE A 1 271 ? -8.826 -8.973 6.083 1.00 89.31 271 PHE A O 1
ATOM 1966 N N . ALA A 1 272 ? -8.418 -9.018 8.284 1.00 86.69 272 ALA A N 1
ATOM 1967 C CA . ALA A 1 272 ? -7.029 -8.626 8.165 1.00 86.69 272 ALA A CA 1
ATOM 1968 C C . ALA A 1 272 ? -6.108 -9.718 7.605 1.00 86.69 272 ALA A C 1
ATOM 1970 O O . ALA A 1 272 ? -5.255 -9.428 6.766 1.00 86.69 272 ALA A O 1
ATOM 1971 N N . GLU A 1 273 ? -6.295 -10.978 8.005 1.00 87.69 273 GLU A N 1
ATOM 1972 C CA . GLU A 1 273 ? -5.491 -12.103 7.507 1.00 87.69 273 GLU A CA 1
ATOM 1973 C C . GLU A 1 273 ? -5.614 -12.265 5.988 1.00 87.69 273 GLU A C 1
ATOM 1975 O O . GLU A 1 273 ? -4.623 -12.559 5.316 1.00 87.69 273 GLU A O 1
ATOM 1980 N N . SER A 1 274 ? -6.792 -11.968 5.425 1.00 85.56 274 SER A N 1
ATOM 1981 C CA . SER A 1 274 ? -7.010 -11.997 3.973 1.00 85.56 274 SER A CA 1
ATOM 1982 C C . SER A 1 274 ? -6.093 -11.038 3.197 1.00 85.56 274 SER A C 1
ATOM 1984 O O . SER A 1 274 ? -5.810 -11.272 2.024 1.00 85.56 274 SER A O 1
ATOM 1986 N N . GLN A 1 275 ? -5.577 -9.991 3.850 1.00 91.62 275 GLN A N 1
ATOM 1987 C CA . GLN A 1 275 ? -4.723 -8.971 3.235 1.00 91.62 275 GLN A CA 1
ATOM 1988 C C . GLN A 1 275 ? -3.236 -9.344 3.263 1.00 91.62 275 GLN A C 1
ATOM 1990 O O . GLN A 1 275 ? -2.448 -8.827 2.474 1.00 91.62 275 GLN A O 1
ATOM 1995 N N . LEU A 1 276 ? -2.829 -10.276 4.129 1.00 90.19 276 LEU A N 1
ATOM 1996 C CA . LEU A 1 276 ? -1.431 -10.707 4.225 1.00 90.19 276 LEU A CA 1
ATOM 1997 C C . LEU A 1 276 ? -1.019 -11.663 3.108 1.00 90.19 276 LEU A C 1
ATOM 1999 O O . LEU A 1 276 ? 0.176 -11.852 2.888 1.00 90.19 276 LEU A O 1
ATOM 2003 N N . GLY A 1 277 ? -1.982 -12.227 2.370 1.00 90.31 277 GLY A N 1
ATOM 2004 C CA . GLY A 1 277 ? -1.713 -13.168 1.284 1.00 90.31 277 GLY A CA 1
ATOM 2005 C C . GLY A 1 277 ? -0.809 -12.602 0.184 1.00 90.31 277 GLY A C 1
ATOM 2006 O O . GLY A 1 277 ? -0.211 -13.381 -0.557 1.00 90.31 277 GLY A O 1
ATOM 2007 N N . ALA A 1 278 ? -0.692 -11.274 0.066 1.00 90.12 278 ALA A N 1
ATOM 2008 C CA . ALA A 1 278 ? 0.217 -10.606 -0.864 1.00 90.12 278 ALA A CA 1
ATOM 2009 C C . ALA A 1 278 ? 1.703 -10.842 -0.540 1.00 90.12 278 ALA A C 1
ATOM 2011 O O . ALA A 1 278 ? 2.511 -10.898 -1.463 1.00 90.12 278 ALA A O 1
ATOM 2012 N N . LEU A 1 279 ? 2.062 -10.995 0.739 1.00 95.25 279 LEU A N 1
ATOM 2013 C CA . LEU A 1 279 ? 3.448 -11.164 1.173 1.00 95.25 279 LEU A CA 1
ATOM 2014 C C . LEU A 1 279 ? 3.916 -12.612 1.074 1.00 95.25 279 LEU A C 1
ATOM 2016 O O . LEU A 1 279 ? 3.147 -13.559 1.222 1.00 95.25 279 LEU A O 1
ATOM 2020 N N . GLU A 1 280 ? 5.227 -12.770 0.931 1.00 93.38 280 GLU A N 1
ATOM 2021 C CA . GLU A 1 280 ? 5.891 -14.072 0.928 1.00 93.38 280 GLU A CA 1
ATOM 2022 C C . GLU A 1 280 ? 6.998 -14.151 1.988 1.00 93.38 280 GLU A C 1
ATOM 2024 O O . GLU A 1 280 ? 7.461 -13.140 2.529 1.00 93.38 280 GLU A O 1
ATOM 2029 N N . GLY A 1 281 ? 7.428 -15.380 2.287 1.00 94.50 281 GLY A N 1
ATOM 2030 C CA . GLY A 1 281 ? 8.622 -15.660 3.083 1.00 94.50 281 GLY A CA 1
ATOM 2031 C C . GLY A 1 281 ? 8.644 -14.967 4.448 1.00 94.50 281 GLY A C 1
ATOM 2032 O O . GLY A 1 281 ? 7.711 -15.083 5.244 1.00 94.50 281 GLY A O 1
ATOM 2033 N N . ARG A 1 282 ? 9.745 -14.261 4.726 1.00 94.31 282 ARG A N 1
ATOM 2034 C CA . ARG A 1 282 ? 9.983 -13.576 6.004 1.00 94.31 282 ARG A CA 1
ATOM 2035 C C . ARG A 1 282 ? 8.919 -12.522 6.298 1.00 94.31 282 ARG A C 1
ATOM 2037 O O . ARG A 1 282 ? 8.398 -12.487 7.411 1.00 94.31 282 ARG A O 1
ATOM 2044 N N . LEU A 1 283 ? 8.593 -11.668 5.327 1.00 96.88 283 LEU A N 1
ATOM 2045 C CA . LEU A 1 283 ? 7.680 -10.554 5.583 1.00 96.88 283 LEU A CA 1
ATOM 2046 C C . LEU A 1 283 ? 6.246 -11.018 5.827 1.00 96.88 283 LEU A C 1
ATOM 2048 O O . LEU A 1 283 ? 5.547 -10.366 6.591 1.00 96.88 283 LEU A O 1
ATOM 2052 N N . ALA A 1 284 ? 5.821 -12.163 5.284 1.00 95.00 284 ALA A N 1
ATOM 2053 C CA . ALA A 1 284 ? 4.525 -12.745 5.636 1.00 95.00 284 ALA A CA 1
ATOM 2054 C C . ALA A 1 284 ? 4.435 -13.077 7.141 1.00 95.00 284 ALA A C 1
ATOM 2056 O O . ALA A 1 284 ? 3.441 -12.763 7.797 1.00 95.00 284 ALA A O 1
ATOM 2057 N N . GLN A 1 285 ? 5.503 -13.645 7.718 1.00 94.50 285 GLN A N 1
ATOM 2058 C CA . GLN A 1 285 ? 5.573 -13.952 9.154 1.00 94.50 285 GLN A CA 1
ATOM 2059 C C . GLN A 1 285 ? 5.620 -12.676 10.004 1.00 94.50 285 GLN A C 1
ATOM 2061 O O . GLN A 1 285 ? 4.925 -12.568 11.016 1.00 94.50 285 GLN A O 1
ATOM 2066 N N . GLU A 1 286 ? 6.422 -11.697 9.581 1.00 95.62 286 GLU A N 1
ATOM 2067 C CA . GLU A 1 286 ? 6.528 -10.401 10.254 1.00 95.62 286 GLU A CA 1
ATOM 2068 C C . GLU A 1 286 ? 5.215 -9.604 10.194 1.00 95.62 286 GLU A C 1
ATOM 2070 O O . GLU A 1 286 ? 4.815 -9.014 11.198 1.00 95.62 286 GLU A O 1
ATOM 2075 N N . GLY A 1 287 ? 4.519 -9.638 9.056 1.00 95.12 287 GLY A N 1
ATOM 2076 C CA . GLY A 1 287 ? 3.211 -9.022 8.852 1.00 95.12 287 GLY A CA 1
ATOM 2077 C C . GLY A 1 287 ? 2.139 -9.649 9.735 1.00 95.12 287 GLY A C 1
ATOM 2078 O O . GLY A 1 287 ? 1.380 -8.924 10.368 1.00 95.12 287 GLY A O 1
ATOM 2079 N N . ALA A 1 288 ? 2.135 -10.978 9.886 1.00 92.81 288 ALA A N 1
ATOM 2080 C CA . ALA A 1 288 ? 1.244 -11.655 10.831 1.00 92.81 288 ALA A CA 1
ATOM 2081 C C . ALA A 1 288 ? 1.510 -11.240 12.292 1.00 92.81 288 ALA A C 1
ATOM 2083 O O . ALA A 1 288 ? 0.577 -11.126 13.085 1.00 92.81 288 ALA A O 1
ATOM 2084 N N . GLY A 1 289 ? 2.774 -10.997 12.658 1.00 92.56 289 GLY A N 1
ATOM 2085 C CA . GLY A 1 289 ? 3.136 -10.434 13.961 1.00 92.56 289 GLY A CA 1
ATOM 2086 C C . GLY A 1 289 ? 2.586 -9.024 14.160 1.00 92.56 289 GLY A C 1
ATOM 2087 O O . GLY A 1 289 ? 1.877 -8.777 15.131 1.00 92.56 289 GLY A O 1
ATOM 2088 N N . LEU A 1 290 ? 2.850 -8.132 13.205 1.00 92.00 290 LEU A N 1
ATOM 2089 C CA . LEU A 1 290 ? 2.398 -6.743 13.274 1.00 92.00 290 LEU A CA 1
ATOM 2090 C C . LEU A 1 290 ? 0.870 -6.627 13.253 1.00 92.00 290 LEU A C 1
ATOM 2092 O O . LEU A 1 290 ? 0.311 -5.776 13.939 1.00 92.00 290 LEU A O 1
ATOM 2096 N N . LEU A 1 291 ? 0.194 -7.510 12.520 1.00 90.81 291 LEU A N 1
ATOM 2097 C CA . LEU A 1 291 ? -1.256 -7.593 12.529 1.00 90.81 291 LEU A CA 1
ATOM 2098 C C . LEU A 1 291 ? -1.796 -7.947 13.920 1.00 90.81 291 LEU A C 1
ATOM 2100 O O . LEU A 1 291 ? -2.705 -7.282 14.406 1.00 90.81 291 LEU A O 1
ATOM 2104 N N . ARG A 1 292 ? -1.230 -8.964 14.582 1.00 88.00 292 ARG A N 1
ATOM 2105 C CA . ARG A 1 292 ? -1.646 -9.321 15.948 1.00 88.00 292 ARG A CA 1
ATOM 2106 C C . ARG A 1 292 ? -1.458 -8.159 16.919 1.00 88.00 292 ARG A C 1
ATOM 2108 O O . ARG A 1 292 ? -2.324 -7.947 17.760 1.00 88.00 292 ARG A O 1
ATOM 2115 N N . ASP A 1 293 ? -0.370 -7.401 16.788 1.00 87.31 293 ASP A N 1
ATOM 2116 C CA . ASP A 1 293 ? -0.144 -6.205 17.605 1.00 87.31 293 ASP A CA 1
ATOM 2117 C C . ASP A 1 293 ? -1.212 -5.136 17.334 1.00 87.31 293 ASP A C 1
ATOM 2119 O O . ASP A 1 293 ? -1.759 -4.558 18.267 1.00 87.31 293 ASP A O 1
ATOM 2123 N N . LEU A 1 294 ? -1.539 -4.897 16.060 1.00 86.38 294 LEU A N 1
ATOM 2124 C CA . LEU A 1 294 ? -2.551 -3.924 15.648 1.00 86.38 294 LEU A CA 1
ATOM 2125 C C . LEU A 1 294 ? -3.951 -4.301 16.154 1.00 86.38 294 LEU A C 1
ATOM 2127 O O . LEU A 1 294 ? -4.693 -3.423 16.579 1.00 86.38 294 LEU A O 1
ATOM 2131 N N . VAL A 1 295 ? -4.298 -5.593 16.130 1.00 81.69 295 VAL A N 1
ATOM 2132 C CA . VAL A 1 295 ? -5.582 -6.091 16.644 1.00 81.69 295 VAL A CA 1
ATOM 2133 C C . VAL A 1 295 ? -5.639 -6.002 18.168 1.00 81.69 295 VAL A C 1
ATOM 2135 O O . VAL A 1 295 ? -6.644 -5.558 18.700 1.00 81.69 295 VAL A O 1
ATOM 2138 N N . ARG A 1 296 ? -4.564 -6.330 18.894 1.00 78.00 296 ARG A N 1
ATOM 2139 C CA . ARG A 1 296 ? -4.547 -6.211 20.367 1.00 78.00 296 ARG A CA 1
ATOM 2140 C C . ARG A 1 296 ? -4.769 -4.785 20.861 1.00 78.00 296 ARG A C 1
ATOM 2142 O O . ARG A 1 296 ? -5.492 -4.593 21.829 1.00 78.00 296 ARG A O 1
ATOM 2149 N N . LEU A 1 297 ? -4.224 -3.794 20.154 1.00 69.31 297 LEU A N 1
ATOM 2150 C CA . LEU A 1 297 ? -4.439 -2.374 20.463 1.00 69.31 297 LEU A CA 1
ATOM 2151 C C . LEU A 1 297 ? -5.917 -1.943 20.389 1.00 69.31 297 LEU A C 1
ATOM 2153 O O . LEU A 1 297 ? -6.246 -0.842 20.817 1.00 69.31 297 LEU A O 1
ATOM 2157 N N . ILE A 1 298 ? -6.799 -2.779 19.836 1.00 67.25 298 ILE A N 1
ATOM 2158 C CA . ILE A 1 298 ? -8.248 -2.559 19.807 1.00 67.25 298 ILE A CA 1
ATOM 2159 C C . ILE A 1 298 ? -8.898 -2.960 21.136 1.00 67.25 298 ILE A C 1
ATOM 2161 O O . ILE A 1 298 ? -9.842 -2.302 21.566 1.00 67.25 298 ILE A O 1
ATOM 2165 N N . GLY A 1 299 ? -8.418 -4.036 21.765 1.00 57.78 299 GLY A N 1
ATOM 2166 C CA . GLY A 1 299 ? -9.033 -4.638 22.950 1.00 57.78 299 GLY A CA 1
ATOM 2167 C C . GLY A 1 299 ? -8.667 -3.967 24.276 1.00 57.78 299 GLY A C 1
ATOM 2168 O O . GLY A 1 299 ? -9.428 -4.080 25.232 1.00 57.78 299 GLY A O 1
ATOM 2169 N N . ASP A 1 300 ? -7.542 -3.249 24.337 1.00 52.41 300 ASP A N 1
ATOM 2170 C CA . ASP A 1 300 ? -6.996 -2.693 25.588 1.00 52.41 300 ASP A CA 1
ATOM 2171 C C . ASP A 1 300 ? -7.700 -1.402 26.083 1.00 52.41 300 ASP A C 1
ATOM 2173 O O . ASP A 1 300 ? -7.438 -0.957 27.199 1.00 52.41 300 ASP A O 1
ATOM 2177 N N . ASP A 1 301 ? -8.609 -0.816 25.291 1.00 43.56 301 ASP A N 1
ATOM 2178 C CA . ASP A 1 301 ? -9.364 0.411 25.627 1.00 43.56 301 ASP A CA 1
ATOM 2179 C C . ASP A 1 301 ? -10.840 0.150 26.033 1.00 43.56 301 ASP A C 1
ATOM 2181 O O . ASP A 1 301 ? -11.632 1.097 26.110 1.00 43.56 301 ASP A O 1
ATOM 2185 N N . ALA A 1 302 ? -11.229 -1.114 26.257 1.00 36.62 302 ALA A N 1
ATOM 2186 C CA . ALA A 1 302 ? -12.596 -1.526 26.620 1.00 36.62 302 ALA A CA 1
ATOM 2187 C C . ALA A 1 302 ? -12.839 -1.624 28.138 1.00 36.62 302 ALA A C 1
ATOM 2189 O O . ALA A 1 302 ? -11.990 -2.203 28.854 1.00 36.62 302 ALA A O 1
#

Nearest PDB structures (foldseek):
  5awg-assembly1_A  TM=7.588E-01  e=1.488E-10  Escherichia coli K-12
  5awg-assembly2_E  TM=7.807E-01  e=3.053E-10  Escherichia coli K-12
  5awf-assembly1_B  TM=8.009E-01  e=2.923E-09  Escherichia coli K-12
  5awg-assembly2_F  TM=6.095E-01  e=2.041E-09  Escherichia coli K-12
  4dn7-assembly1_B  TM=7.407E-01  e=2.546E-07  Methanosarcina mazei Go1

Secondary structure (DSSP, 8-state):
--TT-SS-TTS-HHHHHHHHT---EEEEEESSEEEEEE-PPP--SSS-EEEEEEEEEPTT-EEEEEEEE---SSS-EEEEEEEEEPTT-EEEEEEEEE--SSS-EEEEEEEEE-TT-EEEEEEEEE-BSSEEEEEEEEE-TT-EEEEEEEEEE-TT-EEEEEEEEEE-STT-EEEEEEEEEEETT-EEEEEEEEEE-TT-TTEEEEEEEEEEEESTT-EEEEEEEEEE--S-EEEEEEEEEEE---HHHHHHHHHTT--HHHHHHHHHHHHHHHHHTT--HHHHHHHHHHHHHHHHHHHTT-